Protein AF-A0A8C9P4H7-F1 (afdb_monomer_lite)

Structure (mmCIF, N/CA/C/O backbone):
data_AF-A0A8C9P4H7-F1
#
_entry.id   AF-A0A8C9P4H7-F1
#
loop_
_atom_site.group_PDB
_atom_site.id
_atom_site.type_symbol
_atom_site.label_atom_id
_atom_site.label_alt_id
_atom_site.label_comp_id
_atom_site.label_asym_id
_atom_site.label_entity_id
_atom_site.label_seq_id
_atom_site.pdbx_PDB_ins_code
_atom_site.Cartn_x
_atom_site.Cartn_y
_atom_site.Cartn_z
_atom_site.occupancy
_atom_site.B_iso_or_equiv
_atom_site.auth_seq_id
_atom_site.auth_comp_id
_atom_site.auth_asym_id
_atom_site.auth_atom_id
_atom_site.pdbx_PDB_model_num
ATOM 1 N N . ILE A 1 1 ? -9.244 0.002 27.540 1.00 62.47 1 ILE A N 1
ATOM 2 C CA . ILE A 1 1 ? -9.852 -0.923 26.561 1.00 62.47 1 ILE A CA 1
ATOM 3 C C . ILE A 1 1 ? -8.780 -1.931 26.197 1.00 62.47 1 ILE A C 1
ATOM 5 O O . ILE A 1 1 ? -7.664 -1.493 25.935 1.00 62.47 1 ILE A O 1
ATOM 9 N N . SER A 1 2 ? -9.088 -3.225 26.293 1.00 68.38 2 SER A N 1
ATOM 10 C CA . SER A 1 2 ? -8.240 -4.287 25.735 1.00 68.38 2 SER A CA 1
ATOM 11 C C . SER A 1 2 ? -8.669 -4.545 24.296 1.00 68.38 2 SER A C 1
ATOM 13 O O . SER A 1 2 ? -9.835 -4.323 23.968 1.00 68.38 2 SER A O 1
ATOM 15 N N . ALA A 1 3 ? -7.739 -4.967 23.449 1.00 66.25 3 ALA A N 1
ATOM 16 C CA . ALA A 1 3 ? -8.021 -5.328 22.072 1.00 66.25 3 ALA A CA 1
ATOM 17 C C . ALA A 1 3 ? -7.472 -6.732 21.810 1.00 66.25 3 ALA A C 1
ATOM 19 O O . ALA A 1 3 ? -6.259 -6.922 21.876 1.00 66.25 3 ALA A O 1
ATOM 20 N N . ASP A 1 4 ? -8.359 -7.679 21.516 1.00 65.62 4 ASP A N 1
ATOM 21 C CA . ASP A 1 4 ? -8.010 -9.074 21.241 1.00 65.62 4 ASP A CA 1
ATOM 22 C C . ASP A 1 4 ? -8.287 -9.402 19.772 1.00 65.62 4 ASP A C 1
ATOM 24 O O . ASP A 1 4 ? -9.221 -8.864 19.172 1.00 65.62 4 ASP A O 1
ATOM 28 N N . ILE A 1 5 ? -7.464 -10.269 19.179 1.00 64.81 5 ILE A N 1
ATOM 29 C CA . ILE A 1 5 ? -7.596 -10.675 17.776 1.00 64.81 5 ILE A CA 1
ATOM 30 C C . ILE A 1 5 ? -7.978 -12.150 17.711 1.00 64.81 5 ILE A C 1
ATOM 32 O O . ILE A 1 5 ? -7.198 -13.006 18.129 1.00 64.81 5 ILE A O 1
ATOM 36 N N . ASN A 1 6 ? -9.135 -12.452 17.121 1.00 55.19 6 ASN A N 1
ATOM 37 C CA . ASN A 1 6 ? -9.519 -13.821 16.784 1.00 55.19 6 ASN A CA 1
ATOM 38 C C . ASN A 1 6 ? -9.190 -14.116 15.316 1.00 55.19 6 ASN A C 1
ATOM 40 O O . ASN A 1 6 ? -9.481 -13.320 14.418 1.00 55.19 6 ASN A O 1
ATOM 44 N N . MET A 1 7 ? -8.575 -15.274 15.066 1.00 49.00 7 MET A N 1
ATOM 45 C CA . MET A 1 7 ? -8.198 -15.709 13.719 1.00 49.00 7 MET A CA 1
ATOM 46 C C . MET A 1 7 ? -9.337 -16.491 13.056 1.00 49.00 7 MET A C 1
ATOM 48 O O . MET A 1 7 ? -9.668 -17.598 13.482 1.00 49.00 7 MET A O 1
ATOM 52 N N . GLY A 1 8 ? -9.905 -15.939 11.983 1.00 50.47 8 GLY A N 1
ATOM 53 C CA . GLY A 1 8 ? -10.724 -16.673 11.022 1.00 50.47 8 GLY A CA 1
ATOM 54 C C . GLY A 1 8 ? -9.878 -17.209 9.861 1.00 50.47 8 GLY A C 1
ATOM 55 O O . GLY A 1 8 ? -8.774 -16.738 9.605 1.00 50.47 8 GLY A O 1
ATOM 56 N N . LEU A 1 9 ? -10.407 -18.180 9.109 1.00 46.75 9 LEU A N 1
ATOM 57 C CA . LEU A 1 9 ? -9.704 -18.817 7.979 1.00 46.75 9 LEU A CA 1
ATOM 58 C C . LEU A 1 9 ? -9.317 -17.844 6.841 1.00 46.75 9 LEU A C 1
ATOM 60 O O . LEU A 1 9 ? -8.470 -18.185 6.019 1.00 46.75 9 LEU A O 1
ATOM 64 N N . THR A 1 10 ? -9.931 -16.656 6.769 1.00 52.97 10 THR A N 1
ATOM 65 C CA . THR A 1 10 ? -9.687 -15.650 5.714 1.00 52.97 10 THR A CA 1
ATOM 66 C C . THR A 1 10 ? -9.775 -14.192 6.190 1.00 52.97 10 THR A C 1
ATOM 68 O O . THR A 1 10 ? -9.703 -13.282 5.367 1.00 52.97 10 THR A O 1
ATOM 71 N N . TRP A 1 11 ? -9.951 -13.947 7.491 1.00 64.56 11 TRP A N 1
ATOM 72 C CA . TRP A 1 11 ? -10.167 -12.611 8.056 1.00 64.56 11 TRP A CA 1
ATOM 73 C C . TRP A 1 11 ? -9.772 -12.577 9.536 1.00 64.56 11 TRP A C 1
ATOM 75 O O . TRP A 1 11 ? -9.795 -13.603 10.217 1.00 64.56 11 TRP A O 1
ATOM 85 N N . PHE A 1 12 ? -9.417 -11.390 10.025 1.00 78.88 12 PHE A N 1
ATOM 86 C CA . PHE A 1 12 ? -9.145 -11.150 11.441 1.00 78.88 12 PHE A CA 1
ATOM 87 C C . PHE A 1 12 ? -10.340 -10.443 12.079 1.00 78.88 12 PHE A C 1
ATOM 89 O O . PHE A 1 12 ? -10.853 -9.467 11.526 1.00 78.88 12 PHE A O 1
ATOM 96 N N . GLU A 1 13 ? -10.779 -10.921 13.240 1.00 87.88 13 GLU A N 1
ATOM 97 C CA . GLU A 1 13 ? -11.728 -10.200 14.087 1.00 87.88 13 GLU A CA 1
ATOM 98 C C . GLU A 1 13 ? -10.950 -9.422 15.137 1.00 87.88 13 GLU A C 1
ATOM 100 O O . GLU A 1 13 ? -10.197 -10.023 15.899 1.00 87.88 13 GLU A O 1
ATOM 105 N N . LEU A 1 14 ? -11.142 -8.109 15.203 1.00 90.31 14 LEU A N 1
ATOM 106 C CA . LEU A 1 14 ? -10.656 -7.303 16.314 1.00 90.31 14 LEU A CA 1
ATOM 107 C C . LEU A 1 14 ? -11.800 -7.069 17.297 1.00 90.31 14 LEU A C 1
ATOM 109 O O . LEU A 1 14 ? -12.826 -6.496 16.929 1.00 90.31 14 LEU A O 1
ATOM 113 N N . GLN A 1 15 ? -11.607 -7.474 18.546 1.00 91.88 15 GLN A N 1
ATOM 114 C CA . GLN A 1 15 ? -12.562 -7.264 19.624 1.00 91.88 15 GLN A CA 1
ATOM 115 C C . GLN A 1 15 ? -12.044 -6.217 20.606 1.00 91.88 15 GLN A C 1
ATOM 117 O O . GLN A 1 15 ? -10.986 -6.392 21.204 1.00 91.88 15 GLN A O 1
ATOM 122 N N . PHE A 1 16 ? -12.806 -5.145 20.813 1.00 90.88 16 PHE A N 1
ATOM 123 C CA . PHE A 1 16 ? -12.573 -4.195 21.895 1.00 90.88 16 PHE A CA 1
ATOM 124 C C . PHE A 1 16 ? -13.338 -4.633 23.137 1.00 90.88 16 PHE A C 1
ATOM 126 O O . PHE A 1 16 ? -14.565 -4.683 23.118 1.00 90.88 16 PHE A O 1
ATOM 133 N N . GLN A 1 17 ? -12.619 -4.874 24.226 1.00 90.25 17 GLN A N 1
ATOM 134 C CA . GLN A 1 17 ? -13.187 -5.267 25.512 1.00 90.25 17 GLN A CA 1
ATOM 135 C C . GLN A 1 17 ? -12.991 -4.177 26.569 1.00 90.25 17 GLN A C 1
ATOM 137 O O . GLN A 1 17 ? -11.997 -3.427 26.583 1.00 90.25 17 GLN A O 1
ATOM 142 N N . LEU A 1 18 ? -13.945 -4.089 27.495 1.00 86.81 18 LEU A N 1
ATOM 143 C CA . LEU A 1 18 ? -13.862 -3.170 28.624 1.00 86.81 18 LEU A CA 1
ATOM 144 C C . LEU A 1 18 ? -12.803 -3.650 29.618 1.00 86.81 18 LEU A C 1
ATOM 146 O O . LEU A 1 18 ? -12.855 -4.753 30.147 1.00 86.81 18 LEU A O 1
ATOM 150 N N . GLY A 1 19 ? -11.836 -2.778 29.906 1.00 83.81 19 GLY A N 1
ATOM 151 C CA . GLY A 1 19 ? -10.916 -3.010 31.018 1.00 83.81 19 GLY A CA 1
ATOM 152 C C . GLY A 1 19 ? -11.619 -2.786 32.357 1.00 83.81 19 GLY A C 1
ATOM 153 O O . GLY A 1 19 ? -12.600 -2.046 32.427 1.00 83.81 19 GLY A O 1
ATOM 154 N N . SER A 1 20 ? -11.065 -3.336 33.437 1.00 82.25 20 SER A N 1
ATOM 155 C CA . SER A 1 20 ? -11.626 -3.232 34.796 1.00 82.25 20 SER A CA 1
ATOM 156 C C . SER A 1 20 ? -11.927 -1.795 35.252 1.00 82.25 20 SER A C 1
ATOM 158 O O . SER A 1 20 ? -12.900 -1.557 35.956 1.00 82.25 20 SER A O 1
ATOM 160 N N . THR A 1 21 ? -11.147 -0.803 34.812 1.00 83.25 21 THR A N 1
ATOM 161 C CA . THR A 1 21 ? -11.345 0.624 35.147 1.00 83.25 21 THR A CA 1
ATOM 162 C C . THR A 1 21 ? -12.504 1.302 34.402 1.00 83.25 21 THR A C 1
ATOM 164 O O . THR A 1 21 ? -12.860 2.450 34.711 1.00 83.25 21 THR A O 1
ATOM 167 N N . LEU A 1 22 ? -13.063 0.618 33.402 1.00 82.69 22 LEU A N 1
ATOM 168 C CA . LEU A 1 22 ? -14.134 1.086 32.524 1.00 82.69 22 LEU A CA 1
ATOM 169 C C . LEU A 1 22 ? -15.451 0.315 32.714 1.00 82.69 22 LEU A C 1
ATOM 171 O O . LEU A 1 22 ? -16.455 0.716 32.135 1.00 82.69 22 LEU A O 1
ATOM 175 N N . GLN A 1 23 ? -15.469 -0.741 33.531 1.00 81.38 23 GLN A N 1
ATOM 176 C CA . GLN A 1 23 ? -16.689 -1.484 33.861 1.00 81.38 23 GLN A CA 1
ATOM 177 C C . GLN A 1 23 ? -17.687 -0.600 34.629 1.00 81.38 23 GLN A C 1
ATOM 179 O O . GLN A 1 23 ? -17.292 0.218 35.465 1.00 81.38 23 GLN A O 1
ATOM 184 N N . GLY A 1 24 ? -18.979 -0.741 34.332 1.00 79.00 24 GLY A N 1
ATOM 185 C CA . GLY A 1 24 ? -20.062 0.053 34.914 1.00 79.00 24 GLY A CA 1
ATOM 186 C C . GLY A 1 24 ? -20.155 1.486 34.382 1.00 79.00 24 GLY A C 1
ATOM 187 O O . GLY A 1 24 ? -20.967 2.273 34.871 1.00 79.00 24 GLY A O 1
ATOM 188 N N . LYS A 1 25 ? -19.322 1.865 33.404 1.00 84.62 25 LYS A N 1
ATOM 189 C CA . LYS A 1 25 ? -19.337 3.194 32.780 1.00 84.62 25 LYS A CA 1
ATOM 190 C C . LYS A 1 25 ? -19.921 3.107 31.376 1.00 84.62 25 LYS A C 1
ATOM 192 O O . LYS A 1 25 ? -19.635 2.181 30.627 1.00 84.62 25 LYS A O 1
ATOM 197 N N . ALA A 1 26 ? -20.671 4.136 30.984 1.00 86.81 26 ALA A N 1
ATOM 198 C CA . ALA A 1 26 ? -21.115 4.290 29.604 1.00 86.81 26 ALA A CA 1
ATOM 199 C C . ALA A 1 26 ? -19.904 4.598 28.709 1.00 86.81 26 ALA A C 1
ATOM 201 O O . ALA A 1 26 ? -19.382 5.714 28.732 1.00 86.81 26 ALA A O 1
ATOM 202 N N . VAL A 1 27 ? -19.439 3.604 27.953 1.00 90.75 27 VAL A N 1
ATOM 203 C CA . VAL A 1 27 ? -18.319 3.743 27.016 1.00 90.75 27 VAL A CA 1
ATOM 204 C C . VAL A 1 27 ? -18.835 3.611 25.592 1.00 90.75 27 VAL A C 1
ATOM 206 O O . VAL A 1 27 ? -19.610 2.712 25.295 1.00 90.75 27 VAL A O 1
ATOM 209 N N . THR A 1 28 ? -18.407 4.491 24.692 1.00 93.06 28 THR A N 1
ATOM 210 C CA . THR A 1 28 ? -18.681 4.362 23.249 1.00 93.06 28 THR A CA 1
ATOM 211 C C . THR A 1 28 ? -17.365 4.335 22.493 1.00 93.06 28 THR A C 1
ATOM 213 O O . THR A 1 28 ? -16.527 5.216 22.697 1.00 93.06 28 THR A O 1
ATOM 216 N N . VAL A 1 29 ? -17.174 3.335 21.634 1.00 94.88 29 VAL A N 1
ATOM 217 C CA . VAL A 1 29 ? -15.973 3.194 20.803 1.00 94.88 29 VAL A CA 1
ATOM 218 C C . VAL A 1 29 ? -16.269 3.720 19.408 1.00 94.88 29 VAL A C 1
ATOM 220 O O . VAL A 1 29 ? -17.288 3.377 18.820 1.00 94.88 29 VAL A O 1
ATOM 223 N N . TYR A 1 30 ? -15.366 4.539 18.881 1.00 96.19 30 TYR A N 1
ATOM 224 C CA . TYR A 1 30 ? -15.413 5.068 17.527 1.00 96.19 30 TYR A CA 1
ATOM 225 C C . TYR A 1 30 ? -14.195 4.602 16.743 1.00 96.19 30 TYR A C 1
ATOM 227 O O . TYR A 1 30 ? -13.083 4.589 17.274 1.00 96.19 30 TYR A O 1
ATOM 235 N N . THR A 1 31 ? -14.382 4.280 15.467 1.00 96.69 31 THR A N 1
ATOM 236 C CA . THR A 1 31 ? -13.301 3.909 14.546 1.00 96.69 31 THR A CA 1
ATOM 237 C C . THR A 1 31 ? -13.514 4.542 13.176 1.00 96.69 31 THR A C 1
ATOM 239 O O . THR A 1 31 ? -14.650 4.798 12.782 1.00 96.69 31 THR A O 1
ATOM 242 N N . ASN A 1 32 ? -12.427 4.815 12.455 1.00 96.38 32 ASN A N 1
ATOM 243 C CA . ASN A 1 32 ? -12.476 5.216 11.044 1.00 96.38 32 ASN A CA 1
ATOM 244 C C . ASN A 1 32 ? -12.275 4.033 10.081 1.00 96.38 32 ASN A C 1
ATOM 246 O O . ASN A 1 32 ? -12.073 4.228 8.882 1.00 96.38 32 ASN A O 1
ATOM 250 N N . TYR A 1 33 ? -12.314 2.803 10.598 1.00 95.12 33 TYR A N 1
ATOM 251 C CA . TYR A 1 33 ? -12.335 1.605 9.769 1.00 95.12 33 TYR A CA 1
ATOM 252 C C . TYR A 1 33 ? -13.605 1.587 8.905 1.00 95.12 33 TYR A C 1
ATOM 254 O O . TYR A 1 33 ? -14.693 1.699 9.467 1.00 95.12 33 TYR A O 1
ATOM 262 N N . PRO A 1 34 ? -13.519 1.466 7.572 1.00 93.25 34 PRO A N 1
ATOM 263 C CA . PRO A 1 34 ? -14.692 1.581 6.714 1.00 93.25 34 PRO A CA 1
ATOM 264 C C . PRO A 1 34 ? -15.639 0.391 6.893 1.00 93.25 34 PRO A C 1
ATOM 266 O O . PRO A 1 34 ? -15.212 -0.729 7.180 1.00 93.25 34 PRO A O 1
ATOM 269 N N . PHE A 1 35 ? -16.935 0.618 6.682 1.00 88.62 35 PHE A N 1
ATOM 270 C CA . PHE A 1 35 ? -17.881 -0.489 6.556 1.00 88.62 35 PHE A CA 1
ATOM 271 C C . PHE A 1 35 ? -17.592 -1.311 5.289 1.00 88.62 35 PHE A C 1
ATOM 273 O O . PHE A 1 35 ? -17.022 -0.780 4.331 1.00 88.62 35 PHE A O 1
ATOM 280 N N . PRO A 1 36 ? -17.999 -2.594 5.240 1.00 86.19 36 PRO A N 1
ATOM 281 C CA . PRO A 1 36 ? -17.830 -3.416 4.047 1.00 86.19 36 PRO A CA 1
ATOM 282 C C . PRO A 1 36 ? -18.388 -2.729 2.792 1.00 86.19 36 PRO A C 1
ATOM 284 O O . PRO A 1 36 ? -19.565 -2.378 2.734 1.00 86.19 36 PRO A O 1
ATOM 287 N N . GLY A 1 37 ? -17.531 -2.532 1.787 1.00 84.88 37 GLY A N 1
ATOM 288 C CA . GLY A 1 37 ? -17.880 -1.864 0.528 1.00 84.88 37 GLY A CA 1
ATOM 289 C C . GLY A 1 37 ? -17.751 -0.334 0.528 1.00 84.88 37 GLY A C 1
ATOM 290 O O . GLY A 1 37 ? -17.880 0.266 -0.537 1.00 84.88 37 GLY A O 1
ATOM 291 N N . GLU A 1 38 ? -17.462 0.308 1.664 1.00 90.19 38 GLU A N 1
ATOM 292 C CA . GLU A 1 38 ? -17.147 1.739 1.705 1.00 90.19 38 GLU A CA 1
ATOM 293 C C . GLU A 1 38 ? -15.660 2.012 1.427 1.00 90.19 38 GLU A C 1
ATOM 295 O O . GLU A 1 38 ? -14.769 1.249 1.804 1.00 90.19 38 GLU A O 1
ATOM 300 N N . THR A 1 39 ? -15.378 3.158 0.805 1.00 91.44 39 THR A N 1
ATOM 301 C CA . THR A 1 39 ? -14.010 3.667 0.668 1.00 91.44 39 THR A CA 1
ATOM 302 C C . THR A 1 39 ? -13.542 4.267 1.990 1.00 91.44 39 THR A C 1
ATOM 304 O O . THR A 1 39 ? -14.263 5.039 2.624 1.00 91.44 39 THR A O 1
ATOM 307 N N . PHE A 1 40 ? -12.307 3.963 2.383 1.00 94.19 40 PHE A N 1
ATOM 308 C CA . PHE A 1 40 ? -11.693 4.547 3.570 1.00 94.19 40 PHE A CA 1
ATOM 309 C C . PHE A 1 40 ? -11.622 6.081 3.489 1.00 94.19 40 PHE A C 1
ATOM 311 O O . PHE A 1 40 ? -11.145 6.647 2.504 1.00 94.19 40 PHE A O 1
ATOM 318 N N . ASN A 1 41 ? -12.044 6.748 4.567 1.00 94.06 41 ASN A N 1
ATOM 319 C CA . ASN A 1 41 ? -11.855 8.178 4.785 1.00 94.06 41 ASN A CA 1
ATOM 320 C C . ASN A 1 41 ? -11.290 8.396 6.194 1.00 94.06 41 ASN A C 1
ATOM 322 O O . ASN A 1 41 ? -11.930 8.059 7.188 1.00 94.06 41 ASN A O 1
ATOM 326 N N . ARG A 1 42 ? -10.105 9.010 6.270 1.00 94.06 42 ARG A N 1
ATOM 327 C CA . ARG A 1 42 ? -9.367 9.235 7.521 1.00 94.06 42 ARG A CA 1
ATOM 328 C C . ARG A 1 42 ? -10.152 10.044 8.560 1.00 94.06 42 ARG A C 1
ATOM 330 O O . ARG A 1 42 ? -9.926 9.844 9.752 1.00 94.06 42 ARG A O 1
ATOM 337 N N . GLU A 1 43 ? -11.042 10.930 8.122 1.00 95.38 43 GLU A N 1
ATOM 338 C CA . GLU A 1 43 ? -11.799 11.856 8.973 1.00 95.38 43 GLU A CA 1
ATOM 339 C C . GLU A 1 43 ? -13.193 11.331 9.352 1.00 95.38 43 GLU A C 1
ATOM 341 O O . GLU A 1 43 ? -13.819 11.852 10.275 1.00 95.38 43 GLU A O 1
ATOM 346 N N . LYS A 1 44 ? -13.688 10.291 8.669 1.00 95.62 44 LYS A N 1
ATOM 347 C CA . LYS A 1 44 ? -15.015 9.716 8.920 1.00 95.62 44 LYS A CA 1
ATOM 348 C C . LYS A 1 44 ? -14.913 8.641 10.000 1.00 95.62 44 LYS A C 1
ATOM 350 O O . LYS A 1 44 ? -14.418 7.550 9.739 1.00 95.62 44 LYS A O 1
ATOM 355 N N . PHE A 1 45 ? -15.424 8.936 11.193 1.00 95.88 45 PHE A N 1
ATOM 356 C CA . PHE A 1 45 ? -15.560 7.967 12.282 1.00 95.88 45 PHE A CA 1
ATOM 357 C C . PHE A 1 45 ? -17.012 7.513 12.429 1.00 95.88 45 PHE A C 1
ATOM 359 O O . PHE A 1 45 ? -17.939 8.299 12.235 1.00 95.88 45 PHE A O 1
ATOM 366 N N . HIS A 1 46 ? -17.205 6.260 12.824 1.00 94.62 46 HIS A N 1
ATOM 367 C CA . HIS A 1 46 ? -18.502 5.712 13.220 1.00 94.62 46 HIS A CA 1
ATOM 368 C C . HIS A 1 46 ? -18.382 4.990 14.559 1.00 94.62 46 HIS A C 1
ATOM 370 O O . HIS A 1 46 ? -17.284 4.596 14.960 1.00 94.62 46 HIS A O 1
ATOM 376 N N . SER A 1 47 ? -19.497 4.896 15.280 1.00 94.75 47 SER A N 1
ATOM 377 C CA . SER A 1 47 ? -19.571 4.188 16.554 1.00 94.75 47 SER A CA 1
ATOM 378 C C . SER A 1 47 ? -19.741 2.691 16.331 1.00 94.75 47 SER A C 1
ATOM 380 O O . SER A 1 47 ? -20.520 2.283 15.472 1.00 94.75 47 SER A O 1
ATOM 382 N N . LEU A 1 48 ? -19.066 1.888 17.147 1.00 92.75 48 LEU A N 1
ATOM 383 C CA . LEU A 1 48 ? -19.270 0.446 17.194 1.00 92.75 48 LEU A CA 1
ATOM 384 C C . LEU A 1 48 ? -20.376 0.088 18.185 1.00 92.75 48 LEU A C 1
ATOM 386 O O . LEU A 1 48 ? -20.469 0.679 19.265 1.00 92.75 48 LEU A O 1
ATOM 390 N N . ASP A 1 49 ? -21.165 -0.917 17.823 1.00 90.25 49 ASP A N 1
ATOM 391 C CA . ASP A 1 49 ? -22.174 -1.492 18.702 1.00 90.25 49 ASP A CA 1
ATOM 392 C C . ASP A 1 49 ? -21.528 -2.442 19.720 1.00 90.25 49 ASP A C 1
ATOM 394 O O . ASP A 1 49 ? -20.576 -3.170 19.417 1.00 90.25 49 ASP A O 1
ATOM 398 N N . TRP A 1 50 ? -22.042 -2.422 20.949 1.00 88.12 50 TRP A N 1
ATOM 399 C CA . TRP A 1 50 ? -21.646 -3.364 21.993 1.00 88.12 50 TRP A CA 1
ATOM 400 C C . TRP A 1 50 ? -22.479 -4.636 21.890 1.00 88.12 50 TRP A C 1
ATOM 402 O O . TRP A 1 50 ? -23.706 -4.589 21.963 1.00 88.12 50 TRP A O 1
ATOM 412 N N . GLU A 1 51 ? -21.805 -5.774 21.788 1.00 86.50 51 GLU A N 1
ATOM 413 C CA . GLU A 1 51 ? -22.423 -7.091 21.864 1.00 86.50 51 GLU A CA 1
ATOM 414 C C . GLU A 1 51 ? -22.336 -7.615 23.298 1.00 86.50 51 GLU A C 1
ATOM 416 O O . GLU A 1 51 ? -21.308 -7.477 23.963 1.00 86.50 51 GLU A O 1
ATOM 421 N N . ASN A 1 52 ? -23.433 -8.202 23.781 1.00 82.50 52 ASN A N 1
ATOM 422 C CA . ASN A 1 52 ? -23.502 -8.857 25.083 1.00 82.50 52 ASN A CA 1
ATOM 423 C C . ASN A 1 52 ? -23.883 -10.334 24.883 1.00 82.50 52 ASN A C 1
ATOM 425 O O . ASN A 1 52 ? -25.072 -10.657 24.873 1.00 82.50 52 ASN A O 1
ATOM 429 N N . PRO A 1 53 ? -22.903 -11.227 24.671 1.00 75.06 53 PRO A N 1
ATOM 430 C CA . PRO A 1 53 ? -23.160 -12.620 24.310 1.00 75.06 53 PRO A CA 1
ATOM 431 C C . PRO A 1 53 ? -23.813 -13.434 25.435 1.00 75.06 53 PRO A C 1
ATOM 433 O O . PRO A 1 53 ? -24.488 -14.420 25.152 1.00 75.06 53 PRO A O 1
ATOM 436 N N . THR A 1 54 ? -23.609 -13.064 26.704 1.00 70.75 54 THR A N 1
ATOM 437 C CA . THR A 1 54 ? -24.121 -13.816 27.860 1.00 70.75 54 THR A CA 1
ATOM 438 C C . THR A 1 54 ? -25.434 -13.262 28.409 1.00 70.75 54 THR A C 1
ATOM 440 O O . THR A 1 54 ? -25.986 -13.852 29.337 1.00 70.75 54 THR A O 1
ATOM 443 N N . GLU A 1 55 ? -25.936 -12.156 27.841 1.00 68.31 55 GLU A N 1
ATOM 444 C CA . GLU A 1 55 ? -27.130 -11.411 28.283 1.00 68.31 55 GLU A CA 1
ATOM 445 C C . GLU A 1 55 ? -27.124 -11.042 29.777 1.00 68.31 55 GLU A C 1
ATOM 447 O O . GLU A 1 55 ? -28.153 -10.683 30.352 1.00 68.31 55 GLU A O 1
ATOM 452 N N . ARG A 1 56 ? -25.962 -11.112 30.432 1.00 65.00 56 ARG A N 1
ATOM 453 C CA . ARG A 1 56 ? -25.838 -10.765 31.843 1.00 65.00 56 ARG A CA 1
ATOM 454 C C . ARG A 1 56 ? -25.859 -9.252 32.011 1.00 65.00 56 ARG A C 1
ATOM 456 O O . ARG A 1 56 ? -25.490 -8.498 31.109 1.00 65.00 56 ARG A O 1
ATOM 463 N N . GLU A 1 57 ? -26.314 -8.804 33.177 1.00 62.94 57 GLU A N 1
ATOM 464 C CA . GLU A 1 57 ? -26.342 -7.376 33.508 1.00 62.94 57 GLU A CA 1
ATOM 465 C C . GLU A 1 57 ? -24.936 -6.791 33.702 1.00 62.94 57 GLU A C 1
ATOM 467 O O . GLU A 1 57 ? -24.762 -5.580 33.565 1.00 62.94 57 GLU A O 1
ATOM 472 N N . ASP A 1 58 ? -23.933 -7.623 34.002 1.00 66.12 58 ASP A N 1
ATOM 473 C CA . ASP A 1 58 ? -22.562 -7.175 34.203 1.00 66.12 58 ASP A CA 1
ATOM 474 C C . ASP A 1 58 ? -21.819 -6.927 32.878 1.00 66.12 58 ASP A C 1
ATOM 476 O O . ASP A 1 58 ? -22.027 -7.577 31.858 1.00 66.12 58 ASP A O 1
ATOM 480 N N . ASP A 1 59 ? -20.923 -5.939 32.890 1.00 68.38 59 ASP A N 1
ATOM 481 C CA . ASP A 1 59 ? -20.144 -5.517 31.715 1.00 68.38 59 ASP A CA 1
ATOM 482 C C . ASP A 1 59 ? -18.926 -6.420 31.438 1.00 68.38 59 ASP A C 1
ATOM 484 O O . ASP A 1 59 ? -18.012 -6.027 30.712 1.00 68.38 59 ASP A O 1
ATOM 488 N N . SER A 1 60 ? -18.861 -7.597 32.063 1.00 67.94 60 SER A N 1
ATOM 489 C CA . SER A 1 60 ? -17.682 -8.470 32.056 1.00 67.94 60 SER A CA 1
ATOM 490 C C . SER A 1 60 ? -17.422 -9.104 30.687 1.00 67.94 60 SER A C 1
ATOM 492 O O . SER A 1 60 ? -16.266 -9.187 30.280 1.00 67.94 60 SER A O 1
ATOM 494 N N . ASP A 1 61 ? -18.486 -9.450 29.958 1.00 75.38 61 ASP A N 1
ATOM 495 C CA . ASP A 1 61 ? -18.413 -10.160 28.674 1.00 75.38 61 ASP A CA 1
ATOM 496 C C . ASP A 1 61 ? -18.725 -9.259 27.460 1.00 75.38 61 ASP A C 1
ATOM 498 O O . ASP A 1 61 ? -18.842 -9.743 26.333 1.00 75.38 61 ASP A O 1
ATOM 502 N N . LYS A 1 62 ? -18.889 -7.943 27.667 1.00 83.62 62 LYS A N 1
ATOM 503 C CA . LYS A 1 62 ? -19.247 -7.009 26.588 1.00 83.62 62 LYS A CA 1
ATOM 504 C C . LYS A 1 62 ? -18.049 -6.700 25.697 1.00 83.62 62 LYS A C 1
ATOM 506 O O . LYS A 1 62 ? -16.992 -6.283 26.180 1.00 83.62 62 LYS A O 1
ATOM 511 N N . TYR A 1 63 ? -18.249 -6.806 24.387 1.00 88.50 63 TYR A N 1
ATOM 512 C CA . TYR A 1 63 ? -17.235 -6.446 23.399 1.00 88.50 63 TYR A CA 1
ATOM 513 C C . TYR A 1 63 ? -17.833 -5.712 22.195 1.00 88.50 63 TYR A C 1
ATOM 515 O O . TYR A 1 63 ? -18.976 -5.939 21.808 1.00 88.50 63 TYR A O 1
ATOM 523 N N . CYS A 1 64 ? -17.043 -4.837 21.574 1.00 89.06 64 CYS A N 1
ATOM 524 C CA . CYS A 1 64 ? -17.302 -4.360 20.215 1.00 89.06 64 CYS A CA 1
ATOM 525 C C . CYS A 1 64 ? -16.455 -5.171 19.244 1.00 89.06 64 CYS A C 1
ATOM 527 O O . CYS A 1 64 ? -15.263 -5.343 19.490 1.00 89.06 64 CYS A O 1
ATOM 529 N N . LYS A 1 65 ? -17.027 -5.614 18.125 1.00 90.00 65 LYS A N 1
ATOM 530 C CA . LYS A 1 65 ? -16.274 -6.343 17.099 1.00 90.00 65 LYS A CA 1
ATOM 531 C C . LYS A 1 65 ? -16.046 -5.515 15.846 1.00 90.00 65 LYS A C 1
ATOM 533 O O . LYS A 1 65 ? -16.864 -4.678 15.469 1.00 90.00 65 LYS A O 1
ATOM 538 N N . LEU A 1 66 ? -14.936 -5.798 15.181 1.00 90.06 66 LEU A N 1
ATOM 539 C CA . LEU A 1 66 ? -14.574 -5.225 13.900 1.00 90.06 66 LEU A CA 1
ATOM 540 C C . LEU A 1 66 ? -13.987 -6.317 13.003 1.00 90.06 66 LEU A C 1
ATOM 542 O O . LEU A 1 66 ? -12.938 -6.884 13.305 1.00 90.06 66 LEU A O 1
ATOM 546 N N . ASN A 1 67 ? -14.661 -6.593 11.887 1.00 88.75 67 ASN A N 1
ATOM 547 C CA . ASN A 1 67 ? -14.209 -7.575 10.905 1.00 88.75 67 ASN A CA 1
ATOM 548 C C . ASN A 1 67 ? -13.236 -6.914 9.929 1.00 88.75 67 ASN A C 1
ATOM 550 O O . ASN A 1 67 ? -13.637 -6.086 9.109 1.00 88.75 67 ASN A O 1
ATOM 554 N N . LEU A 1 68 ? -11.961 -7.285 10.011 1.00 89.31 68 LEU A N 1
ATOM 555 C CA . LEU A 1 68 ? -10.897 -6.677 9.224 1.00 89.31 68 LEU A CA 1
ATOM 556 C C . LEU A 1 68 ? -10.788 -7.366 7.853 1.00 89.31 68 LEU A C 1
ATOM 558 O O . LEU A 1 68 ? -10.322 -8.499 7.746 1.00 89.31 68 LEU A O 1
ATOM 562 N N . GLN A 1 69 ? -11.226 -6.670 6.803 1.00 86.19 69 GLN A N 1
ATOM 563 C CA . GLN A 1 69 ? -11.224 -7.122 5.402 1.00 86.19 69 GLN A CA 1
ATOM 564 C C . GLN A 1 69 ? -10.290 -6.309 4.491 1.00 86.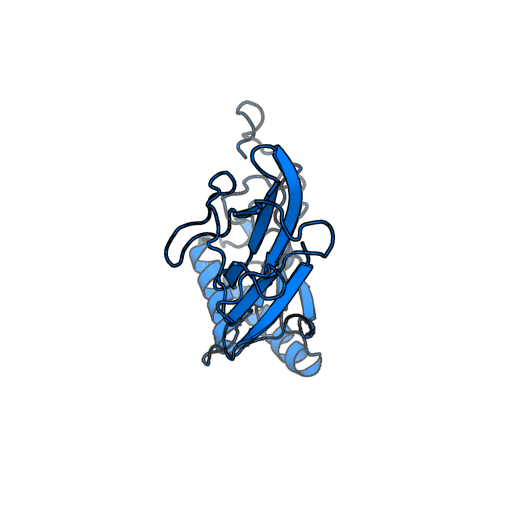19 69 GLN A C 1
ATOM 566 O O . GLN A 1 69 ? -9.865 -6.786 3.443 1.00 86.19 69 GLN A O 1
ATOM 571 N N . GLN A 1 70 ? -9.975 -5.076 4.880 1.00 88.38 70 GLN A N 1
ATOM 572 C CA . GLN A 1 70 ? -9.062 -4.167 4.195 1.00 88.38 70 GLN A CA 1
ATOM 573 C C . GLN A 1 70 ? -7.793 -3.938 5.024 1.00 88.38 70 GLN A C 1
ATOM 575 O O . GLN A 1 70 ? -7.875 -3.635 6.218 1.00 88.38 70 GLN A O 1
ATOM 580 N N . SER A 1 71 ? -6.636 -4.039 4.363 1.00 91.44 71 SER A N 1
ATOM 581 C CA . SER A 1 71 ? -5.330 -3.662 4.907 1.00 91.44 71 SER A CA 1
ATOM 582 C C . SER A 1 71 ? -5.156 -2.148 4.933 1.00 91.44 71 SER A C 1
ATOM 584 O O . SER A 1 71 ? -5.569 -1.457 4.000 1.00 91.44 71 SER A O 1
ATOM 586 N N . GLY A 1 72 ? -4.492 -1.625 5.956 1.00 92.88 72 GLY A N 1
ATOM 587 C CA . GLY A 1 72 ? -4.254 -0.195 6.090 1.00 92.88 72 GLY A CA 1
ATOM 588 C C . GLY A 1 72 ? -3.958 0.228 7.519 1.00 92.88 72 GLY A C 1
ATOM 589 O O . GLY A 1 72 ? -3.817 -0.592 8.425 1.00 92.88 72 GLY A O 1
ATOM 590 N N . SER A 1 73 ? -3.859 1.541 7.712 1.00 95.00 73 SER A N 1
ATOM 591 C CA . SER A 1 73 ? -3.697 2.156 9.027 1.00 95.00 73 SER A CA 1
ATOM 592 C C . SER A 1 73 ? -4.963 2.907 9.413 1.00 95.00 73 SER A C 1
ATOM 594 O O . SER A 1 73 ? -5.322 3.908 8.791 1.00 95.00 73 SER A O 1
ATOM 596 N N . PHE A 1 74 ? -5.601 2.433 10.474 1.00 95.81 74 PHE A N 1
ATOM 597 C CA . PHE A 1 74 ? -6.856 2.942 11.006 1.00 95.81 74 PHE A CA 1
ATOM 598 C C . PHE A 1 74 ? -6.649 3.481 12.418 1.00 95.81 74 PHE A C 1
ATOM 600 O O . PHE A 1 74 ? -5.625 3.252 13.065 1.00 95.81 74 PHE A O 1
ATOM 607 N N . GLN A 1 75 ? -7.630 4.221 12.903 1.00 96.69 75 GLN A N 1
ATOM 608 C CA . GLN A 1 75 ? -7.619 4.849 14.208 1.00 96.69 75 GLN A CA 1
ATOM 609 C C . GLN A 1 75 ? -8.921 4.537 14.929 1.00 96.69 75 GLN A C 1
ATOM 611 O O . GLN A 1 75 ? -9.997 4.581 14.333 1.00 96.69 75 GLN A O 1
ATOM 616 N N . TYR A 1 76 ? -8.815 4.306 16.233 1.00 96.25 76 TYR A N 1
ATOM 617 C CA . TYR A 1 76 ? -9.966 4.245 17.117 1.00 96.25 76 TYR A CA 1
ATOM 618 C C . TYR A 1 76 ? -9.786 5.187 18.305 1.00 96.25 76 TYR A C 1
ATOM 620 O O . TYR A 1 76 ? -8.672 5.524 18.717 1.00 96.25 76 TYR A O 1
ATOM 628 N N . TYR A 1 77 ? -10.899 5.618 18.874 1.00 95.75 77 TYR A N 1
ATOM 629 C CA . TYR A 1 77 ? -10.936 6.300 20.158 1.00 95.75 77 TYR A CA 1
ATOM 630 C C . TYR A 1 77 ? -12.190 5.902 20.918 1.00 95.75 77 TYR A C 1
ATOM 632 O O . TYR A 1 77 ? -13.124 5.351 20.346 1.00 95.75 77 TYR A O 1
ATOM 640 N N . PHE A 1 78 ? -12.220 6.179 22.214 1.00 94.94 78 PHE A N 1
ATOM 641 C CA . PHE A 1 78 ? -13.397 5.915 23.024 1.00 94.94 78 PHE A CA 1
ATOM 642 C C . PHE A 1 78 ? -13.751 7.104 23.904 1.00 94.94 78 PHE A C 1
ATOM 644 O O . PHE A 1 78 ? -12.886 7.872 24.344 1.00 94.94 78 PHE A O 1
ATOM 651 N N . LEU A 1 79 ? -15.050 7.244 24.134 1.00 94.06 79 LEU A N 1
ATOM 652 C CA . LEU A 1 79 ? -15.626 8.221 25.040 1.00 94.06 79 LEU A CA 1
ATOM 653 C C . LEU A 1 79 ? -16.055 7.522 26.330 1.00 94.06 79 LEU A C 1
ATOM 655 O O . LEU A 1 79 ? -16.595 6.419 26.267 1.00 94.06 79 LEU A O 1
ATOM 659 N N . GLN A 1 80 ? -15.844 8.165 27.476 1.00 90.06 80 GLN A N 1
ATOM 660 C CA . GLN A 1 80 ? -16.522 7.834 28.728 1.00 90.06 80 GLN A CA 1
ATOM 661 C C . GLN A 1 80 ? -17.624 8.881 28.939 1.00 90.06 80 GLN A C 1
ATOM 663 O O . GLN A 1 80 ? -17.342 10.053 29.189 1.00 90.06 80 GLN A O 1
ATOM 668 N N . GLY A 1 81 ? -18.889 8.487 28.788 1.00 86.06 81 GLY A N 1
ATOM 669 C CA . GLY A 1 81 ? -19.988 9.438 28.620 1.00 86.06 81 GLY A CA 1
ATOM 670 C C . GLY A 1 81 ? -19.782 10.265 27.347 1.00 86.06 81 GLY A C 1
ATOM 671 O O . GLY A 1 81 ? -19.733 9.706 26.255 1.00 86.06 81 GLY A O 1
ATOM 672 N N . ASN A 1 82 ? -19.604 11.582 27.494 1.00 84.00 82 ASN A N 1
ATOM 673 C CA . ASN A 1 82 ? -19.379 12.504 26.372 1.00 84.00 82 ASN A CA 1
ATOM 674 C C . ASN A 1 82 ? -17.919 12.965 26.226 1.00 84.00 82 ASN A C 1
ATOM 676 O O . ASN A 1 82 ? -17.613 13.737 25.317 1.00 84.00 82 ASN A O 1
ATOM 680 N N . GLU A 1 83 ? -17.010 12.522 27.098 1.00 89.06 83 GLU A N 1
ATOM 681 C CA . GLU A 1 83 ? -15.615 12.969 27.081 1.00 89.06 83 GLU A CA 1
ATOM 682 C C . GLU A 1 83 ? -14.694 11.930 26.449 1.00 89.06 83 GLU A C 1
ATOM 684 O O . GLU A 1 83 ? -14.762 10.742 26.760 1.00 89.06 83 GLU A O 1
ATOM 689 N N . LYS A 1 84 ? -13.788 12.382 25.575 1.00 91.38 84 LYS A N 1
ATOM 690 C CA . LYS A 1 84 ? -12.783 11.520 24.947 1.00 91.38 84 LYS A CA 1
ATOM 691 C C . LYS A 1 84 ? -11.723 11.126 25.967 1.00 91.38 84 LYS A C 1
ATOM 693 O O . LYS A 1 84 ? -10.920 11.957 26.377 1.00 91.38 84 LYS A O 1
ATOM 698 N N . SER A 1 85 ? -11.701 9.849 26.336 1.00 91.00 85 SER A N 1
ATOM 699 C CA . SER A 1 85 ? -10.832 9.339 27.404 1.00 91.00 85 SER A CA 1
ATOM 700 C C . SER A 1 85 ? -9.580 8.625 26.892 1.00 91.00 85 SER A C 1
ATOM 702 O O . SER A 1 85 ? -8.632 8.443 27.651 1.00 91.00 85 SER A O 1
ATOM 704 N N . GLY A 1 86 ? -9.539 8.229 25.618 1.00 92.69 86 GLY A N 1
ATOM 705 C CA . GLY A 1 86 ? -8.355 7.607 25.026 1.00 92.69 86 GLY A CA 1
ATOM 706 C C . GLY A 1 86 ? -8.569 7.127 23.595 1.00 92.69 86 GLY A C 1
ATOM 707 O O . GLY A 1 86 ? -9.651 7.276 23.028 1.00 92.69 86 GLY A O 1
ATOM 708 N N . GLY A 1 87 ? -7.524 6.555 23.000 1.00 94.69 87 GLY A N 1
ATOM 709 C CA . GLY A 1 87 ? -7.562 5.984 21.657 1.00 94.69 87 GLY A CA 1
ATOM 710 C C . GLY A 1 87 ? -6.227 5.386 21.234 1.00 94.69 87 GLY A C 1
ATOM 711 O O . GLY A 1 87 ? -5.252 5.438 21.981 1.00 94.69 87 GLY A O 1
ATOM 712 N N . GLY A 1 88 ? -6.200 4.828 20.031 1.00 95.00 88 GLY A N 1
ATOM 713 C CA . GLY A 1 88 ? -5.034 4.166 19.466 1.00 95.00 88 GLY A CA 1
ATOM 714 C C . GLY A 1 88 ? -5.156 3.971 17.960 1.00 95.00 88 GLY A C 1
ATOM 715 O O . GLY A 1 88 ? -6.083 4.475 17.321 1.00 95.00 88 GLY A O 1
ATOM 716 N N . TYR A 1 89 ? -4.204 3.232 17.402 1.00 95.31 89 TYR A N 1
ATOM 717 C CA . TYR A 1 89 ? -4.145 2.911 15.981 1.00 95.31 89 TYR A CA 1
ATOM 718 C C . TYR A 1 89 ? -4.250 1.405 15.772 1.00 95.31 89 TYR A C 1
ATOM 720 O O . TYR A 1 89 ? -3.858 0.623 16.636 1.00 95.31 89 TYR A O 1
ATOM 728 N N . ILE A 1 90 ? -4.782 1.023 14.618 1.00 93.88 90 ILE A N 1
ATOM 729 C CA . ILE A 1 90 ? -4.904 -0.357 14.161 1.00 93.88 90 ILE A CA 1
ATOM 730 C C . ILE A 1 90 ? -4.147 -0.425 12.842 1.00 93.88 90 ILE A C 1
ATOM 732 O O . ILE A 1 90 ? -4.448 0.336 11.922 1.00 93.88 90 ILE A O 1
ATOM 736 N N . VAL A 1 91 ? -3.167 -1.314 12.751 1.00 93.25 91 VAL A N 1
ATOM 737 C CA . VAL A 1 91 ? -2.469 -1.599 11.497 1.00 93.25 91 VAL A CA 1
ATOM 738 C C . VAL A 1 91 ? -2.892 -2.988 11.058 1.00 93.25 91 VAL A C 1
ATOM 740 O O . VAL A 1 91 ? -2.784 -3.940 11.825 1.00 93.25 91 VAL A O 1
ATOM 743 N N . VAL A 1 92 ? -3.431 -3.073 9.847 1.00 92.06 92 VAL A N 1
ATOM 744 C CA . VAL A 1 92 ? -3.811 -4.332 9.211 1.00 92.06 92 VAL A CA 1
ATOM 745 C C . VAL A 1 92 ? -2.869 -4.541 8.044 1.00 92.06 92 VAL A C 1
ATOM 747 O O . VAL A 1 92 ? -2.900 -3.772 7.078 1.00 92.06 92 VAL A O 1
ATOM 750 N N . ASP A 1 93 ? -2.027 -5.560 8.152 1.00 91.00 93 ASP A N 1
ATOM 751 C CA . ASP A 1 93 ? -1.009 -5.852 7.155 1.00 91.00 93 ASP A CA 1
ATOM 752 C C . ASP A 1 93 ? -1.627 -6.299 5.817 1.00 91.00 93 ASP A C 1
ATOM 754 O O . ASP A 1 93 ? -2.686 -6.939 5.791 1.00 91.00 93 ASP A O 1
ATOM 758 N N . PRO A 1 94 ? -1.001 -5.958 4.677 1.00 90.94 94 PRO A N 1
ATOM 759 C CA . PRO A 1 94 ? -1.462 -6.406 3.372 1.00 90.94 94 PRO A CA 1
ATOM 760 C C . PRO A 1 94 ? -1.169 -7.893 3.159 1.00 90.94 94 PRO A C 1
ATOM 762 O O . PRO A 1 94 ? -0.124 -8.408 3.549 1.00 90.94 94 PRO A O 1
ATOM 765 N N . VAL A 1 95 ? -2.063 -8.574 2.443 1.00 90.88 95 VAL A N 1
ATOM 766 C CA . VAL A 1 95 ? -1.818 -9.938 1.964 1.00 90.88 95 VAL A CA 1
ATOM 767 C C . VAL A 1 95 ? -1.167 -9.859 0.589 1.00 90.88 95 VAL A C 1
ATOM 769 O O . VAL A 1 95 ? -1.805 -9.463 -0.388 1.00 90.88 95 VAL A O 1
ATOM 772 N N . LEU A 1 96 ? 0.106 -10.238 0.509 1.00 92.50 96 LEU A N 1
ATOM 773 C CA . LEU A 1 96 ? 0.834 -10.310 -0.754 1.00 92.50 96 LEU A CA 1
ATOM 774 C C . LEU A 1 96 ? 0.496 -11.614 -1.483 1.00 92.50 96 LEU A C 1
ATOM 776 O O . LEU A 1 96 ? 0.430 -12.675 -0.863 1.00 92.50 96 LEU A O 1
ATOM 780 N N . ARG A 1 97 ? 0.286 -11.542 -2.800 1.00 92.50 97 ARG A N 1
ATOM 781 C CA . ARG A 1 97 ? -0.043 -12.705 -3.637 1.00 92.50 97 ARG A CA 1
ATOM 782 C C . ARG A 1 97 ? 0.770 -12.718 -4.917 1.00 92.50 97 ARG A C 1
ATOM 784 O O . ARG A 1 97 ? 0.971 -11.661 -5.517 1.00 92.50 97 ARG A O 1
ATOM 791 N N . VAL A 1 98 ? 1.219 -13.896 -5.332 1.00 92.75 98 VAL A N 1
ATOM 792 C CA . VAL A 1 98 ? 2.061 -14.097 -6.519 1.00 92.75 98 VAL A CA 1
ATOM 793 C C . VAL A 1 98 ? 1.637 -15.342 -7.288 1.00 92.75 98 VAL A C 1
ATOM 795 O O . VAL A 1 98 ? 0.905 -16.184 -6.776 1.00 92.75 98 VAL A O 1
ATOM 798 N N . GLY A 1 99 ? 2.108 -15.444 -8.528 1.00 92.00 99 GLY A N 1
ATOM 799 C CA . GLY A 1 99 ? 1.865 -16.590 -9.389 1.00 92.00 99 GLY A CA 1
ATOM 800 C C . GLY A 1 99 ? 0.507 -16.598 -10.068 1.00 92.00 99 GLY A C 1
ATOM 801 O O . GLY A 1 99 ? -0.402 -15.828 -9.758 1.00 92.00 99 GLY A O 1
ATOM 802 N N . SER A 1 100 ? 0.390 -17.478 -11.059 1.00 91.50 100 SER A N 1
ATOM 803 C CA . SER A 1 100 ? -0.856 -17.694 -11.804 1.00 91.50 100 SER A CA 1
ATOM 804 C C . SER A 1 100 ? -1.989 -18.288 -10.956 1.00 91.50 100 SER A C 1
ATOM 806 O O . SER A 1 100 ? -3.156 -18.128 -11.303 1.00 91.50 100 SER A O 1
ATOM 808 N N . ASP A 1 101 ? -1.646 -18.939 -9.845 1.00 92.38 101 ASP A N 1
ATOM 809 C CA . ASP A 1 101 ? -2.548 -19.517 -8.847 1.00 92.38 101 ASP A CA 1
ATOM 810 C C . ASP A 1 101 ? -2.891 -18.547 -7.698 1.00 92.38 101 ASP A C 1
ATOM 812 O O . ASP A 1 101 ? -3.683 -18.899 -6.826 1.00 92.38 101 ASP A O 1
ATOM 816 N N . ASP A 1 102 ? -2.332 -17.328 -7.711 1.00 91.00 102 ASP A N 1
ATOM 817 C CA . ASP A 1 102 ? -2.590 -16.247 -6.746 1.00 91.00 102 ASP A CA 1
ATOM 818 C C . ASP A 1 102 ? -2.372 -16.667 -5.274 1.00 91.00 102 ASP A C 1
ATOM 820 O O . ASP A 1 102 ? -3.100 -16.266 -4.350 1.00 91.00 102 ASP A O 1
ATOM 824 N N . HIS A 1 103 ? -1.351 -17.500 -5.048 1.00 91.88 103 HIS A N 1
ATOM 825 C CA . HIS A 1 103 ? -1.006 -17.996 -3.722 1.00 91.88 103 HIS A CA 1
ATOM 826 C C . HIS A 1 103 ? -0.412 -16.889 -2.845 1.00 91.88 103 HIS A C 1
ATOM 828 O O . HIS A 1 103 ? 0.189 -15.923 -3.320 1.00 91.88 103 HIS A O 1
ATOM 834 N N . VAL A 1 104 ? -0.603 -17.024 -1.531 1.00 92.38 104 VAL A N 1
ATOM 835 C CA . VAL A 1 104 ? -0.141 -16.035 -0.552 1.00 92.38 104 VAL A CA 1
ATOM 836 C C . VAL A 1 104 ? 1.372 -16.134 -0.388 1.00 92.38 104 VAL A C 1
ATOM 838 O O . VAL A 1 104 ? 1.892 -17.209 -0.094 1.00 92.38 104 VAL A O 1
ATOM 841 N N . LEU A 1 105 ? 2.056 -14.998 -0.519 1.00 91.44 105 LEU A N 1
ATOM 842 C CA . LEU A 1 105 ? 3.445 -14.824 -0.112 1.00 91.44 105 LEU A CA 1
ATOM 843 C C . LEU A 1 105 ? 3.460 -14.271 1.323 1.00 91.44 105 LEU A C 1
ATOM 845 O O . LEU A 1 105 ? 3.058 -13.121 1.522 1.00 91.44 105 LEU A O 1
ATOM 849 N N . PRO A 1 106 ? 3.898 -15.048 2.331 1.00 91.50 106 PRO A N 1
ATOM 850 C CA . PRO A 1 106 ? 3.999 -14.547 3.697 1.00 91.50 106 PRO A CA 1
ATOM 851 C C . PRO A 1 106 ? 4.961 -13.357 3.775 1.00 91.50 106 PRO A C 1
ATOM 853 O O . PRO A 1 106 ? 6.035 -13.388 3.173 1.00 91.50 106 PRO A O 1
ATOM 856 N N . LEU A 1 107 ? 4.598 -12.329 4.546 1.00 90.38 107 LEU A N 1
ATOM 857 C CA . LEU A 1 107 ? 5.416 -11.118 4.697 1.00 90.38 107 LEU A CA 1
ATOM 858 C C . LEU A 1 107 ? 6.809 -11.422 5.266 1.00 90.38 107 LEU A C 1
ATOM 860 O O . LEU A 1 107 ? 7.798 -10.877 4.782 1.00 90.38 107 LEU A O 1
ATOM 864 N N . ASP A 1 108 ? 6.901 -12.366 6.204 1.00 90.56 108 ASP A N 1
ATOM 865 C CA . ASP A 1 108 ? 8.171 -12.816 6.794 1.00 90.56 108 ASP A CA 1
ATOM 866 C C . ASP A 1 108 ? 9.074 -13.571 5.805 1.00 90.56 108 ASP A C 1
ATOM 868 O O . ASP A 1 108 ? 10.252 -13.800 6.073 1.00 90.56 108 ASP A O 1
ATOM 872 N N . CYS A 1 109 ? 8.534 -13.973 4.652 1.00 90.75 109 CYS A N 1
ATOM 873 C CA . CYS A 1 109 ? 9.279 -14.647 3.597 1.00 90.75 109 CYS A CA 1
ATOM 874 C C . CYS A 1 109 ? 9.740 -13.689 2.494 1.00 90.75 109 CYS A C 1
ATOM 876 O O . CYS A 1 109 ? 10.308 -14.157 1.509 1.00 90.75 109 CYS A O 1
ATOM 878 N N . VAL A 1 110 ? 9.511 -12.377 2.613 1.00 92.25 110 VAL A N 1
ATOM 879 C CA . VAL A 1 110 ? 9.926 -11.411 1.588 1.00 92.25 110 VAL A CA 1
ATOM 880 C C . VAL A 1 110 ? 11.446 -11.270 1.563 1.00 92.25 110 VAL A C 1
ATOM 882 O O . VAL A 1 110 ? 12.094 -10.919 2.548 1.00 92.25 110 VAL A O 1
ATOM 885 N N . THR A 1 111 ? 12.014 -11.484 0.384 1.00 92.56 111 THR A N 1
ATOM 886 C CA . THR A 1 111 ? 13.445 -11.386 0.097 1.00 92.56 111 THR A CA 1
ATOM 887 C C . THR A 1 111 ? 13.611 -10.561 -1.173 1.00 92.56 111 THR A C 1
ATOM 889 O O . THR A 1 111 ? 13.256 -10.983 -2.278 1.00 92.56 111 THR A O 1
ATOM 892 N N . LEU A 1 112 ? 14.145 -9.347 -1.022 1.00 92.38 112 LEU A N 1
ATOM 893 C CA . LEU A 1 112 ? 14.179 -8.366 -2.104 1.00 92.38 112 LEU A CA 1
ATOM 894 C C . LEU A 1 112 ? 15.590 -8.061 -2.602 1.00 92.38 112 LEU A C 1
ATOM 896 O O . LEU A 1 112 ? 16.535 -7.974 -1.819 1.00 92.38 112 LEU A O 1
ATOM 900 N N . GLN A 1 113 ? 15.709 -7.829 -3.907 1.00 92.62 113 GLN A N 1
ATOM 901 C CA . GLN A 1 113 ? 16.914 -7.289 -4.534 1.00 92.62 113 GLN A CA 1
ATOM 902 C C . GLN A 1 113 ? 16.622 -5.904 -5.103 1.00 92.62 113 GLN A C 1
ATOM 904 O O . GLN A 1 113 ? 15.651 -5.712 -5.834 1.00 92.62 113 GLN A O 1
ATOM 909 N N . THR A 1 114 ? 17.496 -4.941 -4.811 1.00 94.00 114 THR A N 1
ATOM 910 C CA . THR A 1 114 ? 17.395 -3.596 -5.390 1.00 94.00 114 THR A CA 1
ATOM 911 C C . THR A 1 114 ? 18.110 -3.516 -6.735 1.00 94.00 114 THR A C 1
ATOM 913 O O . THR A 1 114 ? 19.255 -3.959 -6.860 1.00 94.00 114 THR A O 1
ATOM 916 N N . PHE A 1 115 ? 17.446 -2.899 -7.713 1.00 93.31 115 PHE A N 1
ATOM 917 C CA . PHE A 1 115 ? 17.967 -2.573 -9.034 1.00 93.31 115 PHE A CA 1
ATOM 918 C C . PHE A 1 115 ? 17.971 -1.064 -9.262 1.00 93.31 115 PHE A C 1
ATOM 920 O O . PHE A 1 115 ? 16.960 -0.379 -9.103 1.00 93.31 115 PHE A O 1
ATOM 927 N N . LEU A 1 116 ? 19.117 -0.557 -9.720 1.00 93.25 116 LEU A N 1
ATOM 928 C CA . LEU A 1 116 ? 19.225 0.795 -10.256 1.00 93.25 116 LEU A CA 1
ATOM 929 C C . LEU A 1 116 ? 18.563 0.821 -11.634 1.00 93.25 116 LEU A C 1
ATOM 931 O O . LEU A 1 116 ? 19.175 0.415 -12.622 1.00 93.25 116 LEU A O 1
ATOM 935 N N . ALA A 1 117 ? 17.325 1.305 -11.703 1.00 92.62 117 ALA A N 1
ATOM 936 C CA . ALA A 1 117 ? 16.509 1.245 -12.913 1.00 92.62 117 ALA A CA 1
ATOM 937 C C . ALA A 1 117 ? 17.191 1.886 -14.130 1.00 92.62 117 ALA A C 1
ATOM 939 O O . ALA A 1 117 ? 17.191 1.316 -15.217 1.00 92.62 117 ALA A O 1
ATOM 940 N N . LYS A 1 118 ? 17.896 3.008 -13.932 1.00 90.12 118 LYS A N 1
ATOM 941 C CA . LYS A 1 118 ? 18.680 3.671 -14.991 1.00 90.12 118 LYS A CA 1
ATOM 942 C C . LYS A 1 118 ? 19.750 2.780 -15.644 1.00 90.12 118 LYS A C 1
ATOM 944 O O . LYS A 1 118 ? 20.174 3.056 -16.759 1.00 90.12 118 LYS A O 1
ATOM 949 N N . CYS A 1 119 ? 20.203 1.727 -14.962 1.00 92.25 119 CYS A N 1
ATOM 950 C CA . CYS A 1 119 ? 21.206 0.789 -15.468 1.00 92.25 119 CYS A CA 1
ATOM 951 C C . CYS A 1 119 ? 20.587 -0.398 -16.227 1.00 92.25 119 CYS A C 1
AT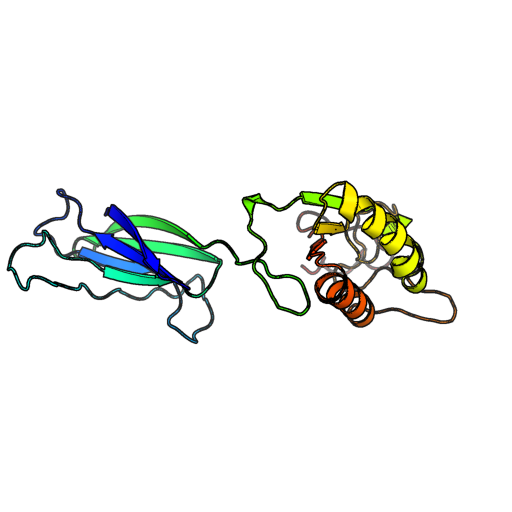OM 953 O O . CYS A 1 119 ? 21.319 -1.159 -16.860 1.00 92.25 119 CYS A O 1
ATOM 955 N N . LEU A 1 120 ? 19.259 -0.566 -16.195 1.00 91.56 120 LEU A N 1
ATOM 956 C CA . LEU A 1 120 ? 18.557 -1.630 -16.921 1.00 91.56 120 LEU A CA 1
ATOM 957 C C . LEU A 1 120 ? 18.429 -1.349 -18.422 1.00 91.56 120 LEU A C 1
ATOM 959 O O . LEU A 1 120 ? 18.158 -2.272 -19.182 1.00 91.56 120 LEU A O 1
ATOM 963 N N . GLY A 1 121 ? 18.712 -0.120 -18.861 1.00 92.12 121 GLY A N 1
ATOM 964 C CA . GLY A 1 121 ? 18.656 0.255 -20.272 1.00 92.12 121 GLY A CA 1
ATOM 965 C C . GLY A 1 121 ? 17.220 0.337 -20.807 1.00 92.12 121 GLY A C 1
ATOM 966 O O . GLY A 1 121 ? 16.287 0.523 -20.020 1.00 92.12 121 GLY A O 1
ATOM 967 N N . PRO A 1 122 ? 17.040 0.228 -22.135 1.00 94.44 122 PRO A N 1
ATOM 968 C CA . PRO A 1 122 ? 15.729 0.295 -22.773 1.00 94.44 122 PRO A CA 1
ATOM 969 C C . PRO A 1 122 ? 14.779 -0.803 -22.291 1.00 94.44 122 PRO A C 1
ATOM 971 O O . PRO A 1 122 ? 15.213 -1.926 -22.035 1.00 94.44 122 PRO A O 1
ATOM 974 N N . LEU A 1 123 ? 13.482 -0.498 -22.210 1.00 94.38 123 LEU A N 1
ATOM 975 C CA . LEU A 1 123 ? 12.487 -1.370 -21.579 1.00 94.38 123 LEU A CA 1
ATOM 976 C C . LEU A 1 123 ? 12.363 -2.752 -22.254 1.00 94.38 123 LEU A C 1
ATOM 978 O O . LEU A 1 123 ? 12.116 -3.742 -21.573 1.00 94.38 123 LEU A O 1
ATOM 982 N N . ASP A 1 124 ? 12.596 -2.855 -23.568 1.00 92.38 124 ASP A N 1
ATOM 983 C CA . ASP A 1 124 ? 12.615 -4.138 -24.295 1.00 92.38 124 ASP A CA 1
ATOM 984 C C . ASP A 1 124 ? 13.720 -5.095 -23.842 1.00 92.38 124 ASP A C 1
ATOM 986 O O . ASP A 1 124 ? 13.571 -6.301 -23.999 1.00 92.38 124 ASP A O 1
ATOM 990 N N . GLU A 1 125 ? 14.813 -4.587 -23.274 1.00 93.06 125 GLU A N 1
ATOM 991 C CA . GLU A 1 125 ? 15.913 -5.430 -22.796 1.00 93.06 125 GLU A CA 1
ATOM 992 C C . GLU A 1 125 ? 15.716 -5.887 -21.346 1.00 93.06 125 GLU A C 1
ATOM 994 O O . GLU A 1 125 ? 16.467 -6.733 -20.854 1.00 93.06 125 GLU A O 1
ATOM 999 N N . TRP A 1 126 ? 14.736 -5.323 -20.631 1.00 94.25 126 TRP A N 1
ATOM 1000 C CA . TRP A 1 126 ? 14.545 -5.613 -19.213 1.00 94.25 126 TRP A CA 1
ATOM 1001 C C . TRP A 1 126 ? 14.205 -7.070 -18.983 1.00 94.25 126 TRP A C 1
ATOM 1003 O O . TRP A 1 126 ? 14.759 -7.667 -18.070 1.00 94.25 126 TRP A O 1
ATOM 1013 N N . GLU A 1 127 ? 13.337 -7.656 -19.806 1.00 90.81 127 GLU A N 1
ATOM 1014 C CA . GLU A 1 127 ? 12.952 -9.052 -19.627 1.00 90.81 127 GLU A CA 1
ATOM 1015 C C . GLU A 1 127 ? 14.168 -9.977 -19.717 1.00 90.81 127 GLU A C 1
ATOM 1017 O O . GLU A 1 127 ? 14.364 -10.803 -18.832 1.00 90.81 127 GLU A O 1
ATOM 1022 N N . ASP A 1 128 ? 15.025 -9.812 -20.723 1.00 90.19 128 ASP A N 1
ATOM 1023 C CA . ASP A 1 128 ? 16.209 -10.660 -20.886 1.00 90.19 128 ASP A CA 1
ATOM 1024 C C . ASP A 1 128 ? 17.206 -10.472 -19.733 1.00 90.19 128 ASP A C 1
ATOM 1026 O O . ASP A 1 128 ? 17.736 -11.446 -19.190 1.00 90.19 128 ASP A O 1
ATOM 1030 N N . ARG A 1 129 ? 17.422 -9.223 -19.299 1.00 90.12 129 ARG A N 1
ATOM 1031 C CA . ARG A 1 129 ? 18.308 -8.895 -18.170 1.00 90.12 129 ARG A CA 1
ATOM 1032 C C . ARG A 1 129 ? 17.768 -9.439 -16.845 1.00 90.12 129 ARG A C 1
ATOM 1034 O O . ARG A 1 129 ? 18.522 -10.007 -16.054 1.00 90.12 129 ARG A O 1
ATOM 1041 N N . LEU A 1 130 ? 16.466 -9.295 -16.612 1.00 88.69 130 LEU A N 1
ATOM 1042 C CA . LEU A 1 130 ? 15.789 -9.785 -15.414 1.00 88.69 130 LEU A CA 1
ATOM 1043 C C . LEU A 1 130 ? 15.627 -11.304 -15.434 1.00 88.69 130 LEU A C 1
ATOM 1045 O O . LEU A 1 130 ? 15.626 -11.902 -14.367 1.00 88.69 130 LEU A O 1
ATOM 1049 N N . ARG A 1 1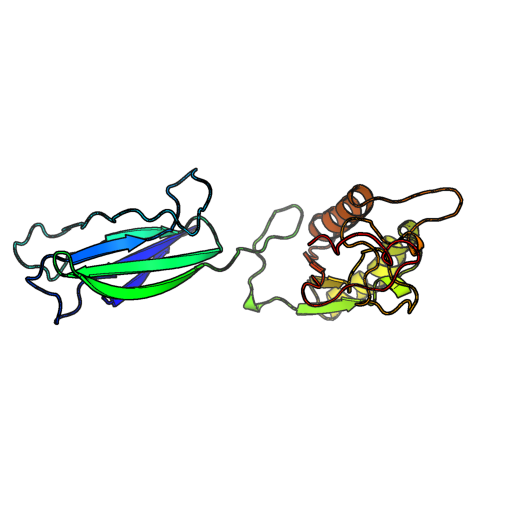31 ? 15.556 -11.950 -16.603 1.00 86.19 131 ARG A N 1
ATOM 1050 C CA . ARG A 1 131 ? 15.477 -13.413 -16.718 1.00 86.19 131 ARG A CA 1
ATOM 1051 C C . ARG A 1 131 ? 16.731 -14.080 -16.175 1.00 86.19 131 ARG A C 1
ATOM 1053 O O . ARG A 1 131 ? 16.631 -15.041 -15.420 1.00 86.19 131 ARG A O 1
ATOM 1060 N N . VAL A 1 132 ? 17.911 -13.555 -16.517 1.00 81.25 132 VAL A N 1
ATOM 1061 C CA . VAL A 1 132 ? 19.181 -14.057 -15.964 1.00 81.25 132 VAL A CA 1
ATOM 1062 C C . VAL A 1 132 ? 19.174 -13.943 -14.441 1.00 81.25 132 VAL A C 1
ATOM 1064 O O . VAL A 1 132 ? 19.520 -14.897 -13.747 1.00 81.25 132 VAL A O 1
ATOM 1067 N N . TRP A 1 133 ? 18.727 -12.801 -13.918 1.00 82.06 133 TRP A N 1
ATOM 1068 C CA . TRP A 1 133 ? 18.590 -12.619 -12.479 1.00 82.06 133 TRP A CA 1
ATOM 1069 C C . TRP A 1 133 ? 17.544 -13.556 -11.862 1.00 82.06 133 TRP A C 1
ATOM 1071 O O . TRP A 1 133 ? 17.824 -14.144 -10.828 1.00 82.06 133 TRP A O 1
ATOM 1081 N N . SER A 1 134 ? 16.390 -13.751 -12.500 1.00 75.88 134 SER A N 1
ATOM 1082 C CA . SER A 1 134 ? 15.305 -14.613 -12.017 1.00 75.88 134 SER A CA 1
ATOM 1083 C C . SER A 1 134 ? 15.729 -16.083 -11.923 1.00 75.88 134 SER A C 1
ATOM 1085 O O . SER A 1 134 ? 15.406 -16.784 -10.965 1.00 75.88 134 SER A O 1
ATOM 1087 N N . LEU A 1 135 ? 16.531 -16.554 -12.880 1.00 76.31 135 LEU A N 1
ATOM 1088 C CA . LEU A 1 135 ? 17.113 -17.893 -12.813 1.00 76.31 135 LEU A CA 1
ATOM 1089 C C . LEU A 1 135 ? 18.053 -18.037 -11.610 1.00 76.31 135 LEU A C 1
ATOM 1091 O O . LEU A 1 135 ? 18.002 -19.044 -10.910 1.00 76.31 135 LEU A O 1
ATOM 1095 N N . LEU A 1 136 ? 18.878 -17.023 -11.332 1.00 70.56 136 LEU A N 1
ATOM 1096 C CA . LEU A 1 136 ? 19.743 -17.001 -10.149 1.00 70.56 136 LEU A CA 1
ATOM 1097 C C . LEU A 1 136 ? 18.941 -16.837 -8.849 1.00 70.56 136 LEU A C 1
ATOM 1099 O O . LEU A 1 136 ? 19.284 -17.444 -7.832 1.00 70.56 136 LEU A O 1
ATOM 1103 N N . SER A 1 137 ? 17.864 -16.051 -8.869 1.00 68.56 137 SER A N 1
ATOM 1104 C CA . SER A 1 137 ? 17.015 -15.809 -7.707 1.00 68.56 137 SER A CA 1
ATOM 1105 C C . SER A 1 137 ? 16.242 -17.046 -7.290 1.00 68.56 137 SER A C 1
ATOM 1107 O O . SER A 1 137 ? 16.062 -17.234 -6.096 1.00 68.56 137 SER A O 1
ATOM 1109 N N . CYS A 1 138 ? 15.867 -17.927 -8.220 1.00 68.69 138 CYS A N 1
ATOM 1110 C CA . CYS A 1 138 ? 15.296 -19.230 -7.883 1.00 68.69 138 CYS A CA 1
ATOM 1111 C C . CYS A 1 138 ? 16.233 -20.041 -6.967 1.00 68.69 138 CYS A C 1
ATOM 1113 O O . CYS A 1 138 ? 15.775 -20.673 -6.019 1.00 68.69 138 CYS A O 1
ATOM 1115 N N . PHE A 1 139 ? 17.553 -19.952 -7.180 1.00 67.56 139 PHE A N 1
ATOM 1116 C CA . PHE A 1 139 ? 18.546 -20.574 -6.296 1.00 67.56 139 PHE A CA 1
ATOM 1117 C C . PHE A 1 139 ? 18.829 -19.758 -5.028 1.00 67.56 139 PHE A C 1
ATOM 1119 O O . PHE A 1 139 ? 19.098 -20.336 -3.980 1.00 67.56 139 PHE A O 1
ATOM 1126 N N . SER A 1 140 ? 18.802 -18.425 -5.113 1.00 72.81 140 SER A N 1
ATOM 1127 C CA . SER A 1 140 ? 19.117 -17.526 -3.986 1.00 72.81 140 SER A CA 1
ATOM 1128 C C . SER A 1 140 ? 17.918 -17.206 -3.084 1.00 72.81 140 SER A C 1
ATOM 1130 O O . SER A 1 140 ? 18.092 -16.632 -2.014 1.00 72.81 140 SER A O 1
ATOM 1132 N N . GLY A 1 141 ? 16.709 -17.566 -3.508 1.00 82.81 141 GLY A N 1
ATOM 1133 C CA . GLY A 1 141 ? 15.460 -17.359 -2.789 1.00 82.81 141 GLY A CA 1
ATOM 1134 C C . GLY A 1 141 ? 14.861 -15.954 -2.877 1.00 82.81 141 GLY A C 1
ATOM 1135 O O . GLY A 1 141 ? 13.997 -15.676 -2.056 1.00 82.81 141 GLY A O 1
ATOM 1136 N N . TYR A 1 142 ? 15.273 -15.067 -3.803 1.00 89.19 142 TYR A N 1
ATOM 1137 C CA . TYR A 1 142 ? 14.644 -13.735 -3.942 1.00 89.19 142 TYR A CA 1
ATOM 1138 C C . TYR A 1 142 ? 13.274 -13.817 -4.626 1.00 89.19 142 TYR A C 1
ATOM 1140 O O . TYR A 1 142 ? 13.153 -14.407 -5.700 1.00 89.19 142 TYR A O 1
ATOM 1148 N N . ASN A 1 143 ? 12.276 -13.155 -4.040 1.00 91.75 143 ASN A N 1
ATOM 1149 C CA . ASN A 1 143 ? 10.886 -13.129 -4.518 1.00 91.75 143 ASN A CA 1
ATOM 1150 C C . ASN A 1 143 ? 10.322 -11.711 -4.724 1.00 91.75 143 ASN A C 1
ATOM 1152 O O . ASN A 1 143 ? 9.152 -11.543 -5.075 1.00 91.75 143 ASN A O 1
ATOM 1156 N N . MET A 1 144 ? 11.147 -10.677 -4.549 1.00 94.25 144 MET A N 1
ATOM 1157 C CA . MET A 1 144 ? 10.752 -9.295 -4.796 1.00 94.25 144 MET A CA 1
ATOM 1158 C C . MET A 1 144 ? 11.879 -8.492 -5.453 1.00 94.25 144 MET A C 1
ATOM 1160 O O . MET A 1 144 ? 13.057 -8.631 -5.125 1.00 94.25 144 MET A O 1
ATOM 1164 N N . ILE A 1 145 ? 11.512 -7.617 -6.383 1.00 94.69 145 ILE A N 1
ATOM 1165 C CA . ILE A 1 145 ? 12.403 -6.625 -6.977 1.00 94.69 145 ILE A CA 1
ATOM 1166 C C . ILE A 1 145 ? 12.036 -5.250 -6.434 1.00 94.69 145 ILE A C 1
ATOM 1168 O O . ILE A 1 145 ? 10.882 -4.829 -6.483 1.00 94.69 145 ILE A O 1
ATOM 1172 N N . HIS A 1 146 ? 13.041 -4.527 -5.960 1.00 96.19 146 HIS A N 1
ATOM 1173 C CA . HIS A 1 146 ? 12.927 -3.112 -5.658 1.00 96.19 146 HIS A CA 1
ATOM 1174 C C . HIS A 1 146 ? 13.589 -2.295 -6.768 1.00 96.19 146 HIS A C 1
ATOM 1176 O O . HIS A 1 146 ? 14.803 -2.359 -6.961 1.00 96.19 146 HIS A O 1
ATOM 1182 N N . PHE A 1 147 ? 12.800 -1.523 -7.508 1.00 96.12 147 PHE A N 1
ATOM 1183 C CA . PHE A 1 147 ? 13.321 -0.578 -8.487 1.00 96.12 147 PHE A CA 1
ATOM 1184 C C . PHE A 1 147 ? 13.510 0.791 -7.843 1.00 96.12 147 PHE A C 1
ATOM 1186 O O . PHE A 1 147 ? 12.554 1.375 -7.330 1.00 96.12 147 PHE A O 1
ATOM 1193 N N . THR A 1 148 ? 14.707 1.366 -7.971 1.00 95.38 148 THR A N 1
ATOM 1194 C CA . THR A 1 148 ? 14.856 2.817 -7.768 1.00 95.38 148 THR A CA 1
ATOM 1195 C C . THR A 1 148 ? 13.914 3.580 -8.705 1.00 95.38 148 THR A C 1
ATOM 1197 O O . THR A 1 148 ? 13.528 3.003 -9.726 1.00 95.38 148 THR A O 1
ATOM 1200 N N . PRO A 1 149 ? 13.605 4.860 -8.440 1.00 95.38 149 PRO A N 1
ATOM 1201 C CA . PRO A 1 149 ? 12.580 5.591 -9.178 1.00 95.38 149 PRO A CA 1
AT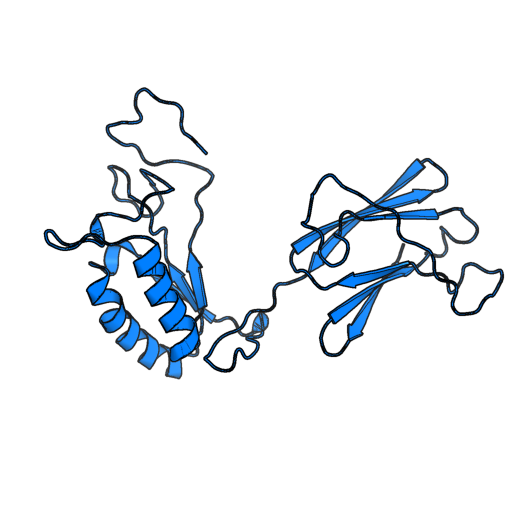OM 1202 C C . PRO A 1 149 ? 12.682 5.435 -10.704 1.00 95.38 149 PRO A C 1
ATOM 1204 O O . PRO A 1 149 ? 13.761 5.556 -11.295 1.00 95.38 149 PRO A O 1
ATOM 1207 N N . LEU A 1 150 ? 11.543 5.122 -11.324 1.00 95.44 150 LEU A N 1
ATOM 1208 C CA . LEU A 1 150 ? 11.388 4.893 -12.767 1.00 95.44 150 LEU A CA 1
ATOM 1209 C C . LEU A 1 150 ? 11.041 6.176 -13.533 1.00 95.44 150 LEU A C 1
ATOM 1211 O O . LEU A 1 150 ? 11.005 6.187 -14.762 1.00 95.44 150 LEU A O 1
ATOM 1215 N N . GLN A 1 151 ? 10.758 7.242 -12.800 1.00 94.88 151 GLN A N 1
ATOM 1216 C CA . GLN A 1 151 ? 10.323 8.532 -13.295 1.00 94.88 151 GLN A CA 1
ATOM 1217 C C . GLN A 1 151 ? 11.436 9.283 -14.037 1.00 94.88 151 GLN A C 1
ATOM 1219 O O . GLN A 1 151 ? 12.624 8.968 -13.909 1.00 94.88 151 GLN A O 1
ATOM 1224 N N . THR A 1 152 ? 11.059 10.309 -14.800 1.00 93.00 152 THR A N 1
ATOM 1225 C CA . THR A 1 152 ? 12.004 11.176 -15.515 1.00 93.00 152 THR A CA 1
ATOM 1226 C C . THR A 1 152 ? 13.037 11.766 -14.558 1.00 93.00 152 THR A C 1
ATOM 1228 O O . THR A 1 152 ? 12.704 12.311 -13.504 1.00 93.00 152 THR A O 1
ATOM 1231 N N . LEU A 1 153 ? 14.316 11.667 -14.927 1.00 91.31 153 LEU A N 1
ATOM 1232 C CA . LEU A 1 153 ? 15.428 12.176 -14.126 1.00 91.31 153 LEU A CA 1
ATOM 1233 C C . LEU A 1 153 ? 15.729 13.638 -14.467 1.00 91.31 153 LEU A C 1
ATOM 1235 O O . LEU A 1 153 ? 15.688 14.038 -15.628 1.00 91.31 153 LEU A O 1
ATOM 1239 N N . GLY A 1 154 ? 16.085 14.418 -13.450 1.00 87.44 154 GLY A N 1
ATOM 1240 C CA . GLY A 1 154 ? 16.551 15.795 -13.583 1.00 87.44 154 GLY A CA 1
ATOM 1241 C C . GLY A 1 154 ? 17.966 15.885 -14.151 1.00 87.44 154 GLY A C 1
ATOM 1242 O O . GLY A 1 154 ? 18.638 14.881 -14.403 1.00 87.44 154 GLY A O 1
ATOM 1243 N N . LEU A 1 155 ? 18.467 17.114 -14.293 1.00 85.25 155 LEU A N 1
ATOM 1244 C CA . LEU A 1 155 ? 19.748 17.401 -14.961 1.00 85.25 155 LEU A CA 1
ATOM 1245 C C . LEU A 1 155 ? 20.957 16.651 -14.382 1.00 85.25 155 LEU A C 1
ATOM 1247 O O . LEU A 1 155 ? 21.884 16.309 -15.113 1.00 85.25 155 LEU A O 1
ATOM 1251 N N . SER A 1 156 ? 20.948 16.374 -13.076 1.00 85.19 156 SER A N 1
ATOM 1252 C CA . SER A 1 156 ? 22.024 15.638 -12.398 1.00 85.19 156 SER A CA 1
ATOM 1253 C C . SER A 1 156 ? 22.076 14.150 -12.770 1.00 85.19 156 SER A C 1
ATOM 1255 O O . SER A 1 156 ? 23.087 13.491 -12.527 1.00 85.19 156 SER A O 1
ATOM 1257 N N . ARG A 1 157 ? 20.985 13.604 -13.331 1.00 83.75 157 ARG A N 1
ATOM 1258 C CA . ARG A 1 157 ? 20.793 12.179 -13.655 1.00 83.75 157 ARG A CA 1
ATOM 1259 C C . ARG A 1 157 ? 20.994 11.229 -12.462 1.00 83.75 157 ARG A C 1
ATOM 1261 O O . ARG A 1 157 ? 21.314 10.042 -12.619 1.00 83.75 157 ARG A O 1
ATOM 1268 N N . LEU A 1 158 ? 20.817 11.744 -11.246 1.00 86.31 158 LEU A N 1
ATOM 1269 C CA . LEU A 1 158 ? 20.770 10.945 -10.023 1.00 86.31 158 LEU A CA 1
ATOM 1270 C C . LEU A 1 158 ? 19.393 10.286 -9.890 1.00 86.31 158 LEU A C 1
ATOM 1272 O O . LEU A 1 158 ? 18.388 10.928 -10.167 1.00 86.31 158 LEU A O 1
ATOM 1276 N N . CYS A 1 159 ? 19.340 9.031 -9.425 1.00 83.50 159 CYS A N 1
ATOM 1277 C CA . CYS A 1 159 ? 18.104 8.229 -9.402 1.00 83.50 159 CYS A CA 1
ATOM 1278 C C . CYS A 1 159 ? 16.967 8.844 -8.574 1.00 83.50 159 CYS A C 1
ATOM 1280 O O . CYS A 1 159 ? 15.811 8.557 -8.835 1.00 83.50 159 CYS A O 1
ATOM 1282 N N . TYR A 1 160 ? 17.294 9.677 -7.585 1.00 88.00 160 TYR A N 1
ATOM 1283 C CA . TYR A 1 160 ? 16.320 10.317 -6.695 1.00 88.00 160 TYR A CA 1
ATOM 1284 C C . TYR A 1 160 ? 16.058 11.788 -7.050 1.00 88.00 160 TYR A C 1
ATOM 1286 O O . TYR A 1 160 ? 15.225 12.435 -6.430 1.00 88.00 160 TYR A O 1
ATOM 1294 N N . SER A 1 161 ? 16.743 12.324 -8.065 1.00 89.50 161 SER A N 1
ATOM 1295 C CA . SER A 1 161 ? 16.535 13.688 -8.551 1.00 89.50 161 SER A CA 1
ATOM 1296 C C . SER A 1 161 ? 15.513 13.646 -9.683 1.00 89.50 161 SER A C 1
ATOM 1298 O O . SER A 1 161 ? 15.891 13.530 -10.845 1.00 89.50 161 SER A O 1
ATOM 1300 N N . LEU A 1 162 ? 14.224 13.680 -9.341 1.00 88.94 162 LEU A N 1
ATOM 1301 C CA . LEU A 1 162 ? 13.135 13.478 -10.302 1.00 88.94 162 LEU A CA 1
ATOM 1302 C C . LEU A 1 162 ? 12.686 14.778 -10.963 1.00 88.94 162 LEU A C 1
ATOM 1304 O O . LEU A 1 162 ? 12.248 15.707 -10.299 1.00 88.94 162 LEU A O 1
ATOM 1308 N N . ALA A 1 163 ? 12.802 14.822 -12.279 1.00 89.12 163 ALA A N 1
ATOM 1309 C CA . ALA A 1 163 ? 12.339 15.899 -13.135 1.00 89.12 163 ALA A CA 1
ATOM 1310 C C . ALA A 1 163 ? 10.811 16.032 -13.123 1.00 89.12 163 ALA A C 1
ATOM 1312 O O . ALA A 1 163 ? 10.276 17.128 -12.981 1.00 89.12 163 ALA A O 1
ATOM 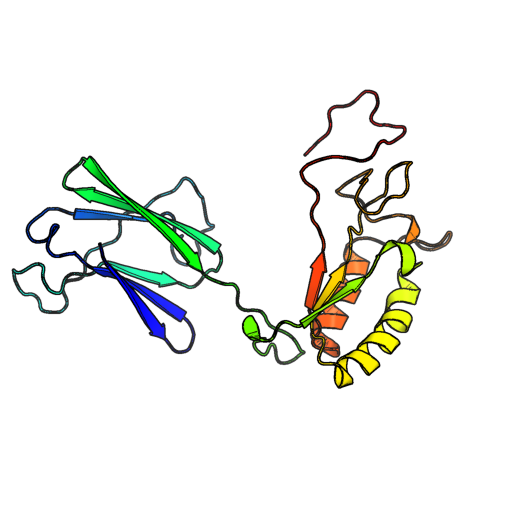1313 N N . ASP A 1 164 ? 10.144 14.906 -13.341 1.00 88.12 164 ASP A N 1
ATOM 1314 C CA . ASP A 1 164 ? 8.701 14.796 -13.481 1.00 88.12 164 ASP A CA 1
ATOM 1315 C C . ASP A 1 164 ? 8.290 13.466 -12.853 1.00 88.12 164 ASP A C 1
ATOM 1317 O O . ASP A 1 164 ? 8.751 12.408 -13.282 1.00 88.12 164 ASP A O 1
ATOM 1321 N N . GLN A 1 165 ? 7.477 13.530 -11.801 1.00 88.62 165 GLN A N 1
ATOM 1322 C CA . GLN A 1 165 ? 7.040 12.383 -11.010 1.00 88.62 165 GLN A CA 1
ATOM 1323 C C . GLN A 1 165 ? 5.973 11.536 -11.724 1.00 88.62 165 GLN A C 1
ATOM 1325 O O . GLN A 1 165 ? 5.741 10.389 -11.335 1.00 88.62 165 GLN A O 1
ATOM 1330 N N . LEU A 1 166 ? 5.305 12.097 -12.734 1.00 90.31 166 LEU A N 1
ATOM 1331 C CA . LEU A 1 166 ? 4.194 11.476 -13.451 1.00 90.31 166 LEU A CA 1
ATOM 1332 C C . LEU A 1 166 ? 4.651 10.811 -14.747 1.00 90.31 166 LEU A C 1
ATOM 1334 O O . LEU A 1 166 ? 3.995 9.884 -15.222 1.00 90.31 166 LEU A O 1
ATOM 1338 N N . GLU A 1 167 ? 5.766 11.252 -15.323 1.00 92.06 167 GLU A N 1
ATOM 1339 C CA . GLU A 1 167 ? 6.299 10.687 -16.559 1.00 92.06 167 GLU A CA 1
ATOM 1340 C C . GLU A 1 167 ? 7.338 9.585 -16.319 1.00 92.06 167 GLU A C 1
ATOM 1342 O O . GLU A 1 167 ? 8.213 9.685 -15.459 1.00 92.06 167 GLU A O 1
ATOM 1347 N N . LEU A 1 168 ? 7.255 8.524 -17.129 1.00 94.25 168 LEU A N 1
ATOM 1348 C CA . LEU A 1 168 ? 8.264 7.468 -17.181 1.00 94.25 168 LEU A CA 1
ATOM 1349 C C . LEU A 1 168 ? 9.560 8.008 -17.800 1.00 94.25 168 LEU A C 1
ATOM 1351 O O . LEU A 1 168 ? 9.511 8.714 -18.808 1.00 94.25 168 LEU A O 1
ATOM 1355 N N . ASN A 1 169 ? 10.713 7.596 -17.264 1.00 93.62 169 ASN A N 1
ATOM 1356 C CA . ASN A 1 169 ? 12.010 8.032 -17.763 1.00 93.62 169 ASN A CA 1
ATOM 1357 C C . ASN A 1 169 ? 12.172 7.758 -19.277 1.00 93.62 169 ASN A C 1
ATOM 1359 O O . ASN A 1 169 ? 12.149 6.594 -19.701 1.00 93.62 169 ASN A O 1
ATOM 1363 N N . PRO A 1 170 ? 12.401 8.799 -20.104 1.00 92.56 170 PRO A N 1
ATOM 1364 C CA . PRO A 1 170 ? 12.586 8.640 -21.542 1.00 92.56 170 PRO A CA 1
ATOM 1365 C C . PRO A 1 170 ? 13.828 7.817 -21.907 1.00 92.56 170 PRO A C 1
ATOM 1367 O O . PRO A 1 170 ? 13.856 7.259 -23.001 1.00 92.56 170 PRO A O 1
ATOM 1370 N N . ASP A 1 171 ? 14.810 7.667 -21.007 1.00 92.12 171 ASP A N 1
ATOM 1371 C CA . ASP A 1 171 ? 15.983 6.800 -21.213 1.00 92.12 171 ASP A CA 1
ATOM 1372 C C . ASP A 1 171 ? 15.599 5.318 -21.417 1.00 92.12 171 ASP A C 1
ATOM 1374 O O . ASP A 1 171 ? 16.373 4.552 -21.993 1.00 92.12 171 ASP A O 1
ATOM 1378 N N . PHE A 1 172 ? 14.408 4.894 -20.974 1.00 94.62 172 PHE A N 1
ATOM 1379 C CA . PHE A 1 172 ? 13.908 3.539 -21.230 1.00 94.62 172 PHE A CA 1
ATOM 1380 C C . PHE A 1 172 ? 13.368 3.364 -22.653 1.00 94.62 172 PHE A C 1
ATOM 1382 O O . PHE A 1 172 ? 13.150 2.237 -23.096 1.00 94.62 172 PHE A O 1
ATOM 1389 N N . SER A 1 173 ? 13.148 4.461 -23.378 1.00 94.19 173 SER A N 1
ATOM 1390 C CA . SER A 1 173 ? 12.673 4.466 -24.760 1.00 94.19 173 SER A CA 1
ATOM 1391 C C . SER A 1 173 ? 13.820 4.430 -25.765 1.00 94.19 173 SER A C 1
ATOM 1393 O O . SER A 1 173 ? 14.949 4.829 -25.490 1.00 94.19 173 SER A O 1
ATOM 1395 N N . ARG A 1 174 ? 13.521 3.959 -26.978 1.00 91.88 174 ARG A N 1
ATOM 1396 C CA . ARG A 1 174 ? 14.431 4.013 -28.129 1.00 91.88 174 ARG A CA 1
ATOM 1397 C C . ARG A 1 174 ? 13.971 5.091 -29.110 1.00 91.88 174 ARG A C 1
ATOM 1399 O O . ARG A 1 174 ? 12.786 5.419 -29.120 1.00 91.88 174 ARG A O 1
ATOM 1406 N N . PRO A 1 175 ? 14.843 5.561 -30.025 1.00 89.56 175 PRO A N 1
ATOM 1407 C CA . PRO A 1 175 ? 14.457 6.537 -31.050 1.00 89.56 175 PRO A CA 1
ATOM 1408 C C . PRO A 1 175 ? 13.201 6.151 -31.850 1.00 89.56 175 PRO A C 1
ATOM 1410 O O . PRO A 1 175 ? 12.432 7.019 -32.244 1.00 89.56 175 PRO A O 1
ATOM 1413 N N . ASN A 1 176 ? 12.964 4.847 -32.037 1.00 90.81 176 ASN A N 1
ATOM 1414 C CA . ASN A 1 176 ? 11.853 4.322 -32.835 1.00 90.81 176 ASN A CA 1
ATOM 1415 C C . ASN A 1 176 ? 10.675 3.793 -31.997 1.00 90.81 176 ASN A C 1
ATOM 1417 O O . ASN A 1 176 ? 9.694 3.322 -32.570 1.00 90.81 176 ASN A O 1
ATOM 1421 N N . LYS A 1 177 ? 10.770 3.800 -30.660 1.00 91.94 177 LYS A N 1
ATOM 1422 C CA . LYS A 1 177 ? 9.738 3.235 -29.780 1.00 91.94 177 LYS A CA 1
ATOM 1423 C C . LYS A 1 177 ? 9.739 3.921 -28.418 1.00 91.94 177 LYS A C 1
ATOM 1425 O O . LYS A 1 177 ? 10.703 3.801 -27.663 1.00 91.94 177 LYS A O 1
ATOM 1430 N N . LYS A 1 178 ? 8.632 4.599 -28.112 1.00 93.25 178 LYS A N 1
ATOM 1431 C CA . LYS A 1 178 ? 8.368 5.197 -26.802 1.00 93.25 178 LYS A CA 1
ATOM 1432 C C . LYS A 1 178 ? 7.633 4.192 -25.921 1.00 93.25 178 LYS A C 1
ATOM 1434 O O . LYS A 1 178 ? 6.667 3.588 -26.379 1.00 93.25 178 LYS A O 1
ATOM 1439 N N . TYR A 1 179 ? 8.081 4.047 -24.682 1.00 94.19 179 TYR A N 1
ATOM 1440 C CA . TYR A 1 179 ? 7.400 3.253 -23.665 1.00 94.19 179 TYR A CA 1
ATOM 1441 C C . TYR A 1 179 ? 6.648 4.142 -22.679 1.00 94.19 179 TYR A C 1
ATOM 1443 O O . TYR A 1 179 ? 6.957 5.322 -22.504 1.00 94.19 179 TYR A O 1
ATOM 1451 N N . THR A 1 180 ? 5.651 3.552 -22.038 1.00 94.56 180 THR A N 1
ATOM 1452 C CA . THR A 1 180 ? 4.742 4.190 -21.090 1.00 94.56 180 THR A CA 1
ATOM 1453 C C . THR A 1 180 ? 4.631 3.361 -19.812 1.00 94.56 180 THR A C 1
ATOM 1455 O O . THR A 1 180 ? 5.083 2.216 -19.749 1.00 94.56 180 THR A O 1
ATOM 1458 N N . TRP A 1 181 ? 3.968 3.903 -18.789 1.00 95.25 181 TRP A N 1
ATOM 1459 C CA . TRP A 1 181 ? 3.636 3.142 -17.580 1.00 95.25 181 TRP A CA 1
ATOM 1460 C C . TRP A 1 181 ? 2.809 1.884 -17.859 1.00 95.25 181 TRP A C 1
ATOM 1462 O O . TRP A 1 181 ? 2.901 0.925 -17.098 1.00 95.25 181 TRP A O 1
ATOM 1472 N N . HIS A 1 182 ? 2.040 1.854 -18.955 1.00 95.44 182 HIS A N 1
ATOM 1473 C CA . HIS A 1 182 ? 1.319 0.651 -19.361 1.00 95.44 182 HIS A CA 1
ATOM 1474 C C . HIS A 1 182 ? 2.284 -0.488 -19.714 1.00 95.44 182 HIS A C 1
ATOM 1476 O O . HIS A 1 182 ? 2.101 -1.605 -19.237 1.00 95.44 182 HIS A O 1
ATOM 1482 N N . ASP A 1 183 ? 3.341 -0.200 -20.477 1.00 95.44 183 ASP A N 1
ATOM 1483 C CA . ASP A 1 183 ? 4.357 -1.188 -20.859 1.00 95.44 183 ASP A CA 1
ATOM 1484 C C . ASP A 1 183 ? 5.132 -1.702 -19.634 1.00 95.44 183 ASP A C 1
ATOM 1486 O O . ASP A 1 183 ? 5.392 -2.898 -19.505 1.00 95.44 183 ASP A O 1
ATOM 1490 N N . VAL A 1 184 ? 5.445 -0.815 -18.682 1.00 95.94 184 VAL A N 1
ATOM 1491 C CA . VAL A 1 184 ? 6.044 -1.207 -17.393 1.00 95.94 184 VAL A CA 1
ATOM 1492 C C . VAL A 1 184 ? 5.091 -2.112 -16.611 1.00 95.94 184 VAL A C 1
ATOM 1494 O O . VAL A 1 184 ? 5.510 -3.146 -16.094 1.00 95.94 184 VAL A O 1
ATOM 1497 N N . GLY A 1 185 ? 3.802 -1.764 -16.564 1.00 95.75 185 GLY A N 1
ATOM 1498 C CA . GLY A 1 185 ? 2.768 -2.571 -15.920 1.00 95.75 185 GLY A CA 1
ATOM 1499 C C . GLY A 1 185 ? 2.657 -3.977 -16.513 1.00 95.75 185 GLY A C 1
ATOM 1500 O O . GLY A 1 185 ? 2.513 -4.936 -15.763 1.00 95.75 185 GLY A O 1
ATOM 1501 N N . GLN A 1 186 ? 2.803 -4.125 -17.833 1.00 95.75 186 GLN A N 1
ATOM 1502 C CA . GLN A 1 186 ? 2.829 -5.437 -18.490 1.00 95.75 186 GLN A CA 1
ATOM 1503 C C . GLN A 1 186 ? 4.020 -6.289 -18.033 1.00 95.75 186 GLN A C 1
ATOM 1505 O O . GLN A 1 186 ? 3.852 -7.479 -17.771 1.00 95.75 186 GLN A O 1
ATOM 1510 N N . ILE A 1 187 ? 5.208 -5.690 -17.892 1.00 94.56 187 ILE A N 1
ATOM 1511 C CA . ILE A 1 187 ? 6.394 -6.394 -17.382 1.00 94.56 187 ILE A CA 1
ATOM 1512 C C . ILE A 1 187 ? 6.189 -6.794 -15.920 1.00 94.56 187 ILE A C 1
ATOM 1514 O O . ILE A 1 187 ? 6.417 -7.948 -15.575 1.00 94.56 187 ILE A O 1
ATOM 1518 N N . VAL A 1 188 ? 5.726 -5.879 -15.066 1.00 95.06 188 VAL A N 1
ATOM 1519 C CA . VAL A 1 188 ? 5.474 -6.168 -13.642 1.00 95.06 188 VAL A CA 1
ATOM 1520 C C . VAL A 1 188 ? 4.438 -7.281 -13.476 1.00 95.06 188 VAL A C 1
ATOM 1522 O O . VAL A 1 188 ? 4.631 -8.194 -12.676 1.00 95.06 188 VAL A O 1
ATOM 1525 N N . GLU A 1 189 ? 3.369 -7.256 -14.269 1.00 94.62 189 GLU A N 1
ATOM 1526 C CA . GLU A 1 189 ? 2.338 -8.292 -14.239 1.00 94.62 189 GLU A CA 1
ATOM 1527 C C . GLU A 1 189 ? 2.884 -9.652 -14.691 1.00 94.62 189 GLU A C 1
ATOM 1529 O O . GLU A 1 189 ? 2.564 -10.684 -14.098 1.00 94.62 189 GLU A O 1
ATOM 1534 N N . LYS A 1 190 ? 3.757 -9.655 -15.704 1.00 93.19 190 LYS A N 1
ATOM 1535 C CA . LYS A 1 190 ? 4.463 -10.853 -16.157 1.00 93.19 190 LYS A CA 1
ATOM 1536 C C . LYS A 1 190 ? 5.376 -11.415 -15.067 1.00 93.19 190 LYS A C 1
ATOM 1538 O O . LYS A 1 190 ? 5.298 -12.605 -14.773 1.00 93.19 190 LYS A O 1
ATOM 1543 N N . LEU A 1 191 ? 6.178 -10.569 -14.418 1.00 92.75 191 LEU A N 1
ATOM 1544 C CA . LEU A 1 191 ? 7.036 -10.958 -13.291 1.00 92.75 191 LEU A CA 1
ATOM 1545 C C . LEU A 1 191 ? 6.215 -11.583 -12.153 1.00 92.75 191 LEU A C 1
ATOM 1547 O O . LEU A 1 191 ? 6.588 -12.636 -11.631 1.00 92.75 191 LEU A O 1
ATOM 1551 N N . LYS A 1 192 ? 5.062 -10.986 -11.826 1.00 94.00 192 LYS A N 1
ATOM 1552 C CA . LYS A 1 192 ? 4.149 -11.492 -10.797 1.00 94.00 192 LYS A CA 1
ATOM 1553 C C . LYS A 1 192 ? 3.578 -12.861 -11.157 1.00 94.00 192 LYS A C 1
ATOM 1555 O O . LYS A 1 192 ? 3.620 -13.766 -10.326 1.00 94.00 192 LYS A O 1
ATOM 1560 N N . LYS A 1 193 ? 3.011 -13.003 -12.359 1.00 93.44 193 LYS A N 1
ATOM 1561 C CA . LYS A 1 193 ? 2.254 -14.199 -12.767 1.00 93.44 193 LYS A CA 1
ATOM 1562 C C . LYS A 1 193 ? 3.132 -15.361 -13.201 1.00 93.44 193 LYS A C 1
ATOM 1564 O O . LYS A 1 193 ? 2.827 -16.500 -12.861 1.00 93.44 193 LYS A O 1
ATOM 1569 N N . GLU A 1 194 ? 4.171 -15.084 -13.981 1.00 91.38 194 GLU A N 1
ATOM 1570 C CA . GLU A 1 194 ? 5.007 -16.124 -14.579 1.00 91.38 194 GLU A CA 1
ATOM 1571 C C . GLU A 1 194 ? 6.187 -16.491 -13.682 1.00 91.38 194 GLU A C 1
ATOM 1573 O O . GLU A 1 194 ? 6.594 -17.650 -13.667 1.00 91.38 194 GLU A O 1
ATOM 1578 N N . TRP A 1 195 ? 6.772 -15.519 -12.972 1.00 90.38 195 TRP A N 1
ATOM 1579 C CA . TRP A 1 195 ? 8.025 -15.728 -12.234 1.00 90.38 195 TRP A CA 1
ATOM 1580 C C . TRP A 1 195 ? 7.859 -15.637 -10.713 1.00 90.38 195 TRP A C 1
ATOM 1582 O O . TRP A 1 195 ? 8.850 -15.716 -9.991 1.00 90.38 195 TRP A O 1
ATOM 1592 N N . ASN A 1 196 ? 6.625 -15.495 -10.216 1.00 91.69 196 ASN A N 1
ATOM 1593 C CA . ASN A 1 196 ? 6.300 -15.370 -8.792 1.00 91.69 196 ASN A CA 1
ATOM 1594 C C . ASN A 1 196 ? 7.054 -14.227 -8.080 1.00 91.69 196 ASN A C 1
ATOM 1596 O O . ASN A 1 196 ? 7.386 -14.340 -6.900 1.00 91.69 196 ASN A O 1
ATOM 1600 N N . ILE A 1 197 ? 7.345 -13.133 -8.792 1.00 92.62 197 ILE A N 1
ATOM 1601 C CA . ILE A 1 197 ? 8.128 -12.000 -8.285 1.00 92.62 197 ILE A CA 1
ATOM 1602 C C . ILE A 1 197 ? 7.250 -10.757 -8.151 1.00 92.62 197 ILE A C 1
ATOM 1604 O O . ILE A 1 197 ? 6.628 -10.314 -9.115 1.00 92.62 197 ILE A O 1
ATOM 1608 N N . LEU A 1 198 ? 7.250 -10.143 -6.967 1.00 94.88 198 LEU A N 1
ATOM 1609 C CA . LEU A 1 198 ? 6.636 -8.829 -6.757 1.00 94.88 198 LEU A CA 1
ATOM 1610 C C . LEU A 1 198 ? 7.597 -7.700 -7.105 1.00 94.88 198 LEU A C 1
ATOM 1612 O O . LEU A 1 198 ? 8.815 -7.863 -7.074 1.00 94.88 198 LEU A O 1
ATOM 1616 N N . CYS A 1 199 ? 7.051 -6.525 -7.399 1.00 95.50 199 CYS A N 1
ATOM 1617 C CA . CYS A 1 199 ? 7.842 -5.328 -7.643 1.00 95.50 199 CYS A CA 1
ATOM 1618 C C . CYS A 1 199 ? 7.375 -4.186 -6.747 1.00 95.50 199 CYS A C 1
ATOM 1620 O O . CYS A 1 199 ? 6.176 -3.957 -6.598 1.00 95.50 199 CYS A O 1
ATOM 1622 N N . ILE A 1 200 ? 8.334 -3.451 -6.196 1.00 96.44 200 ILE A N 1
ATOM 1623 C CA . ILE A 1 200 ? 8.112 -2.192 -5.485 1.00 96.44 200 ILE A CA 1
ATOM 1624 C C . ILE A 1 200 ? 9.027 -1.117 -6.065 1.00 96.44 200 ILE A C 1
ATOM 1626 O O . ILE A 1 200 ? 10.047 -1.421 -6.690 1.00 96.44 200 ILE A O 1
ATOM 1630 N N . THR A 1 201 ? 8.671 0.144 -5.855 1.00 95.69 201 THR A N 1
ATOM 1631 C CA . THR A 1 201 ? 9.511 1.272 -6.247 1.00 95.69 201 THR A CA 1
ATOM 1632 C C . THR A 1 201 ? 9.509 2.350 -5.180 1.00 95.69 201 THR A C 1
ATOM 1634 O O . THR A 1 201 ? 8.541 2.492 -4.430 1.00 95.69 201 THR A O 1
ATOM 1637 N N . ASP A 1 202 ? 10.604 3.095 -5.120 1.00 93.94 202 ASP A N 1
ATOM 1638 C CA . ASP A 1 202 ? 10.724 4.258 -4.259 1.00 93.94 202 ASP A CA 1
ATOM 1639 C C . ASP A 1 202 ? 9.760 5.376 -4.680 1.00 93.94 202 ASP A C 1
ATOM 1641 O O . ASP A 1 202 ? 9.578 5.670 -5.864 1.00 93.94 202 ASP A O 1
ATOM 1645 N N . VAL A 1 203 ? 9.204 6.065 -3.683 1.00 91.00 203 VAL A N 1
ATOM 1646 C CA . VAL A 1 203 ? 8.428 7.296 -3.866 1.00 91.00 203 VAL A CA 1
ATOM 1647 C C . VAL A 1 203 ? 9.164 8.444 -3.184 1.00 91.00 203 VAL A C 1
ATOM 1649 O O . VAL A 1 203 ? 9.485 8.373 -1.997 1.00 91.00 203 VAL A O 1
ATOM 1652 N N . VAL A 1 204 ? 9.442 9.513 -3.933 1.00 90.19 204 VAL A N 1
ATOM 1653 C CA . VAL A 1 204 ? 10.241 10.654 -3.460 1.00 90.19 204 VAL A CA 1
ATOM 1654 C C . VAL A 1 204 ? 9.331 11.851 -3.193 1.00 90.19 204 VAL A C 1
ATOM 1656 O O . VAL A 1 204 ? 8.906 12.529 -4.121 1.00 90.19 204 VAL A O 1
ATOM 1659 N N . TYR A 1 205 ? 9.047 12.121 -1.916 1.00 84.69 205 TYR A N 1
ATOM 1660 C CA . TYR A 1 205 ? 8.190 13.243 -1.496 1.00 84.69 205 TYR A CA 1
ATOM 1661 C C . TYR A 1 205 ? 8.954 14.499 -1.064 1.00 84.69 205 TYR A C 1
ATOM 1663 O O . TYR A 1 205 ? 8.385 15.580 -0.984 1.00 84.69 205 TYR A O 1
ATOM 1671 N N . ASN A 1 206 ? 10.232 14.374 -0.719 1.00 84.25 206 ASN A N 1
ATOM 1672 C CA . ASN A 1 206 ? 10.974 15.423 -0.017 1.00 84.25 206 ASN A CA 1
ATOM 1673 C C . ASN A 1 206 ? 11.666 16.441 -0.938 1.00 84.25 206 ASN A C 1
ATOM 1675 O O . ASN A 1 206 ? 12.034 17.514 -0.468 1.00 84.25 206 ASN A O 1
ATOM 1679 N N . HIS A 1 207 ? 11.897 16.112 -2.211 1.00 81.50 207 HIS A N 1
ATOM 1680 C CA . HIS A 1 207 ? 12.548 17.004 -3.171 1.00 81.50 207 HIS A CA 1
ATOM 1681 C C . HIS A 1 207 ? 12.205 16.638 -4.618 1.00 81.50 207 HIS A C 1
ATOM 1683 O O . HIS A 1 207 ? 11.762 15.528 -4.904 1.00 81.50 207 HIS A O 1
ATOM 1689 N N . THR A 1 208 ? 12.461 17.577 -5.530 1.00 82.38 208 THR A N 1
ATOM 1690 C CA . THR A 1 208 ? 12.350 17.386 -6.979 1.00 82.38 208 THR A CA 1
ATOM 1691 C C . THR A 1 208 ? 13.680 17.737 -7.646 1.00 82.38 208 THR A C 1
ATOM 1693 O O . THR A 1 208 ? 14.447 18.570 -7.158 1.00 82.38 208 THR A O 1
ATOM 1696 N N . GLY A 1 209 ? 13.988 17.069 -8.749 1.00 75.25 209 GLY A N 1
ATOM 1697 C CA . GLY A 1 209 ? 15.106 17.386 -9.623 1.00 75.25 209 GLY A CA 1
ATOM 1698 C C . GLY A 1 209 ? 14.874 18.673 -10.408 1.00 75.25 209 GLY A C 1
ATOM 1699 O O . GLY A 1 209 ? 13.752 19.021 -10.773 1.00 75.25 209 GLY A O 1
ATOM 1700 N N . ILE A 1 210 ? 15.966 19.387 -10.672 1.00 78.19 210 ILE A N 1
ATOM 1701 C CA . ILE A 1 210 ? 15.940 20.592 -11.501 1.00 78.19 210 ILE A CA 1
ATOM 1702 C C . ILE A 1 210 ? 15.707 20.179 -12.954 1.00 78.19 210 ILE A C 1
ATOM 1704 O O . ILE A 1 210 ? 16.409 19.301 -13.463 1.00 78.19 210 ILE A O 1
ATOM 1708 N N . ASN A 1 211 ? 14.785 20.880 -13.613 1.00 67.81 211 ASN A N 1
ATOM 1709 C CA . ASN A 1 211 ? 14.533 20.823 -15.050 1.00 67.81 211 ASN A CA 1
ATOM 1710 C C . ASN A 1 211 ? 14.629 22.211 -15.666 1.00 67.81 211 ASN A C 1
ATOM 1712 O O . ASN A 1 211 ? 14.396 23.207 -14.986 1.00 67.81 211 ASN A O 1
ATOM 1716 N N . PHE A 1 212 ? 14.854 22.270 -16.980 1.00 55.28 212 PHE A N 1
ATOM 1717 C CA . PHE A 1 212 ? 14.844 23.524 -17.741 1.00 55.28 212 PHE A CA 1
ATOM 1718 C C . PHE A 1 212 ? 13.504 24.289 -17.671 1.00 55.28 212 PHE A C 1
ATOM 1720 O O . PHE A 1 212 ? 13.496 25.487 -17.922 1.00 55.28 212 PHE A O 1
ATOM 1727 N N . ILE A 1 213 ? 12.396 23.621 -17.317 1.00 53.00 213 ILE A N 1
ATOM 1728 C CA . ILE A 1 213 ? 11.036 24.196 -17.275 1.00 53.00 213 ILE A CA 1
ATOM 1729 C C . ILE A 1 213 ? 10.655 24.705 -15.864 1.00 53.00 213 ILE A C 1
ATOM 1731 O O . ILE A 1 213 ? 9.837 25.608 -15.736 1.00 53.00 213 ILE A O 1
ATOM 1735 N N . ASN A 1 214 ? 11.295 24.213 -14.796 1.00 49.09 214 ASN A N 1
ATOM 1736 C CA . ASN A 1 214 ? 10.882 24.474 -13.403 1.00 49.09 214 ASN A CA 1
ATOM 1737 C C . ASN A 1 214 ? 11.444 25.775 -12.797 1.00 49.09 214 ASN A C 1
ATOM 1739 O O . ASN A 1 214 ? 11.468 25.918 -11.577 1.00 49.09 214 ASN A O 1
ATOM 1743 N N . PHE A 1 215 ? 11.918 26.721 -13.613 1.00 46.88 215 PHE A N 1
ATOM 1744 C CA . PHE A 1 215 ? 12.340 28.026 -13.091 1.00 46.88 215 PHE A CA 1
ATOM 1745 C C . PHE A 1 215 ? 11.171 28.992 -12.834 1.00 46.88 215 PHE A C 1
ATOM 1747 O O . PHE A 1 215 ? 11.389 29.962 -12.116 1.00 46.88 215 PHE A O 1
ATOM 1754 N N . ASP A 1 216 ? 9.959 28.723 -13.348 1.00 44.41 216 ASP A N 1
ATOM 1755 C CA . ASP A 1 216 ? 8.843 29.688 -13.279 1.00 44.41 216 ASP A CA 1
ATOM 1756 C C . ASP A 1 216 ? 7.464 29.129 -12.872 1.00 44.41 216 ASP A C 1
ATOM 1758 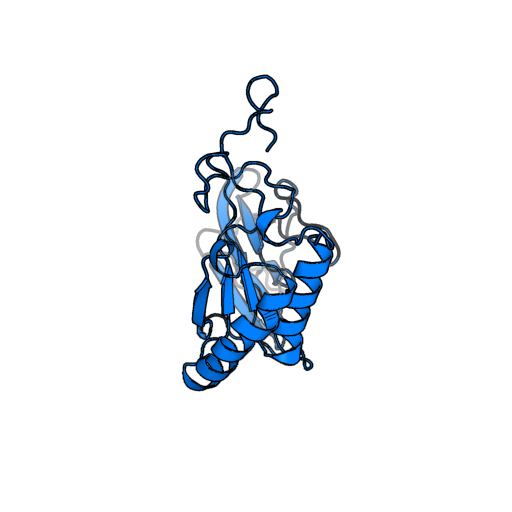O O . ASP A 1 216 ? 6.544 29.909 -12.635 1.00 44.41 216 ASP A O 1
ATOM 1762 N N . GLU A 1 217 ? 7.277 27.812 -12.722 1.00 48.38 217 GLU A N 1
ATOM 1763 C CA . GLU A 1 217 ? 5.987 27.263 -12.275 1.00 48.38 217 GLU A CA 1
ATOM 1764 C C . GLU A 1 217 ? 6.128 26.400 -11.019 1.00 48.38 217 GLU A C 1
ATOM 1766 O O . GLU A 1 217 ? 7.010 25.549 -10.909 1.00 48.38 217 GLU A O 1
ATOM 1771 N N . ASN A 1 218 ? 5.244 26.670 -10.052 1.00 47.25 218 ASN A N 1
ATOM 1772 C CA . ASN A 1 218 ? 5.163 26.013 -8.752 1.00 47.25 218 ASN A CA 1
ATOM 1773 C C . ASN A 1 218 ? 5.325 24.491 -8.865 1.00 47.25 218 ASN A C 1
ATOM 1775 O O . ASN A 1 218 ? 4.588 23.841 -9.607 1.00 47.25 218 ASN A O 1
ATOM 1779 N N . ILE A 1 219 ? 6.247 23.942 -8.069 1.00 48.03 219 ILE A N 1
ATOM 1780 C CA . ILE A 1 219 ? 6.450 22.502 -7.875 1.00 48.03 219 ILE A CA 1
ATOM 1781 C C . ILE A 1 219 ? 5.094 21.879 -7.516 1.00 48.03 219 ILE A C 1
ATOM 1783 O O . ILE A 1 219 ? 4.563 22.126 -6.432 1.00 48.03 219 ILE A O 1
ATOM 1787 N N . LYS A 1 220 ? 4.508 21.119 -8.445 1.00 42.38 220 LYS A N 1
ATOM 1788 C CA . LYS A 1 220 ? 3.271 20.373 -8.205 1.00 42.38 220 LYS A CA 1
ATOM 1789 C C . LYS A 1 220 ? 3.629 19.069 -7.494 1.00 42.38 220 LYS A C 1
ATOM 1791 O O . LYS A 1 220 ? 4.394 18.275 -8.034 1.00 42.38 220 LYS A O 1
ATOM 1796 N N . PHE A 1 221 ? 3.094 18.900 -6.287 1.00 40.41 221 PHE A N 1
ATOM 1797 C CA . PHE A 1 221 ? 2.986 17.612 -5.603 1.00 40.41 221 PHE A CA 1
ATOM 1798 C C . PHE A 1 221 ? 1.681 16.925 -6.002 1.00 40.41 221 PHE A C 1
ATOM 1800 O O . PHE A 1 221 ? 0.691 17.660 -6.237 1.00 40.41 221 PHE A O 1
#

Secondary structure (DSSP, 8-state):
-EEEEEE-SS-EEEEEE--GGGTTS-EEEEE-PPPTTPPP-TT--EEPPPB-TT--SSTTS-EEEEEE-S-EEEEEEEEETTEEEEEEEEEE---EEETTTTEEE-GGG--EEEE-GGGS-SGGGHHHHHHHHHHHHHHHT--EEEEPP-EEE-TT--TT-EEEEEEEPGGGSBTTB---HHHHHHHHHHHHHHH--EEEE----S-----TTTTSS----

InterPro domains:
  IPR010401 Glycogen debranching enzyme [PTHR10569] (12-209)
  IPR017853 Glycoside hydrolase superfamily [SSF51445] (103-218)
  IPR029436 Eukaryotic glycogen debranching enzyme, N-terminal domain [PF14699] (14-98)
  IPR032792 Glycogen debranching enzyme, glucanotransferase domain [PF14701] (104-211)

Foldseek 3Di:
DDWDWDDDPQWIKIKDADDPVCWPFDKWKKKQPDDVPDDGDQPDIDTFDWDDPPPDPTSHRIIGIDIDDDFDKMKMWMDRVNHTDGIDIDGGDDFDFFAQVRDTDDPVLADEDEDALLVCFALVSNCVVVVVVLVVCVVVSHAEYEYQQQAAAAPVNDSQAHADNQFGHQRNADPVGGDGVVSVVVVQNCCRHVRNHHYDYDDHDPDHHDDPPPPPDDDDD

Organism: Spermophilus dauricus (NCBI:txid99837)

pLDDT: mean 85.75, std 12.8, range [40.41, 96.69]

Radius of gyration: 24.37 Å; chains: 1; bounding box: 49×50×68 Å

Sequence (221 aa):
ISADINMGLTWFELQFQLGSTLQGKAVTVYTNYPFPGETFNREKFHSLDWENPTEREDDSDKYCKLNLQQSGSFQYYFLQGNEKSGGGYIVVDPVLRVGSDDHVLPLDCVTLQTFLAKCLGPLDEWEDRLRVWSLLSCFSGYNMIHFTPLQTLGLSRLCYSLADQLELNPDFSRPNKKYTWHDVGQIVEKLKKEWNILCITDVVYNHTGINFINFDENIKF